Protein AF-A0A9W6GNX9-F1 (afdb_monomer_lite)

Organism: NCBI:txid1123000

pLDDT: mean 80.46, std 13.58, range [45.59, 98.25]

Sequence (185 aa):
MKIQHKDFYRMNENLEENTLAEWVKVLEERAIELLDDGNPISTAMMEAWSNLYELILEDSERWNFYILDLRERFFDGSIGKLREYQVSLNDKEEQFHFYITKNVGDSLDGKLLIYIQSLIESMNVEKDYLQVFEISGNTLTHSQEEPEYSKEYKLNEKYENGKLFCIRTAEEESSFWTLMFAYEY

Secondary structure (DSSP, 8-state):
-PPPHHHHHHT-SS--HHHHHHHHHHHHHHHHHHHHTT--HHHHHHHHHHHHHHHHHTTHHHHHHHHHHHHHHHHHHHHHHHHHHHHHHSTT--EEEEEE-HHHHHHS-HHHHHHHHHHHHT--S---SEEEEEEEEEEEEEEETTTTEEEEEEEEEEEEEEEEEEEEEEETTEEEEEEEETT--

Foldseek 3Di:
DQDDLVVVVVLPPDDDPVSLVVLLVQLLVQLLVVLVVVDDSVVSNVVSLVSVVVSCVVVVPPCVVVNVVSNCCNVVVCPVVVVVSSVVVCPQDAAEAEAEDPVCVVADDPVVVVVVVVVQVPDPDDDDQKWKWWADFQKIWIFDVVVGDIDIDGHPGTGPTFMWIWGWDDDDRHTYTYIYGPVVD

Radius of gyration: 21.51 Å; chains: 1; bounding box: 41×33×61 Å

Structure (mmCIF, N/CA/C/O backbone):
data_AF-A0A9W6GNX9-F1
#
_entry.id   AF-A0A9W6GNX9-F1
#
loop_
_atom_site.group_PDB
_atom_site.id
_atom_site.type_symbol
_atom_site.label_atom_id
_atom_site.label_alt_id
_atom_site.label_comp_id
_atom_site.label_asym_id
_atom_site.label_entity_id
_atom_site.label_seq_id
_atom_site.pdbx_PDB_ins_code
_atom_site.Cartn_x
_atom_site.Cartn_y
_atom_site.Cartn_z
_atom_site.occupancy
_atom_site.B_iso_or_equiv
_atom_site.auth_seq_id
_atom_site.auth_comp_id
_atom_site.auth_asym_id
_atom_site.auth_atom_id
_atom_site.pdbx_PDB_model_num
ATOM 1 N N . MET A 1 1 ? 19.129 13.555 -16.337 1.00 48.81 1 MET A N 1
ATOM 2 C CA . MET A 1 1 ? 19.390 14.250 -17.625 1.00 48.81 1 MET A CA 1
ATOM 3 C C . MET A 1 1 ? 18.100 14.255 -18.468 1.00 48.81 1 MET A C 1
ATOM 5 O O . MET A 1 1 ? 17.377 13.276 -18.396 1.00 48.81 1 MET A O 1
ATOM 9 N N . LYS A 1 2 ? 17.721 15.324 -19.201 1.00 56.44 2 LYS A N 1
ATOM 10 C CA . LYS A 1 2 ? 16.536 15.279 -20.105 1.00 56.44 2 LYS A CA 1
ATOM 11 C C . LYS A 1 2 ? 16.897 14.528 -21.394 1.00 56.44 2 LYS A C 1
ATOM 13 O O . LYS A 1 2 ? 17.960 14.806 -21.946 1.00 56.44 2 LYS A O 1
ATOM 18 N N . ILE A 1 3 ? 16.019 13.641 -21.879 1.00 62.94 3 ILE A N 1
ATOM 19 C CA . ILE A 1 3 ? 16.146 13.022 -23.213 1.00 62.94 3 ILE A CA 1
ATOM 20 C C . ILE A 1 3 ? 16.215 14.164 -24.238 1.00 62.94 3 ILE A C 1
ATOM 22 O O . ILE A 1 3 ? 15.349 15.042 -24.241 1.00 62.94 3 ILE A O 1
ATOM 26 N N . GLN A 1 4 ? 17.275 14.232 -25.047 1.00 62.75 4 GLN A N 1
ATOM 27 C CA . GLN A 1 4 ? 17.462 15.353 -25.969 1.00 62.75 4 GLN A CA 1
ATOM 28 C C . GLN A 1 4 ? 16.798 15.082 -27.320 1.00 62.75 4 GLN A C 1
ATOM 30 O O . GLN A 1 4 ? 16.937 14.004 -27.891 1.00 62.75 4 GLN A O 1
ATOM 35 N N . HIS A 1 5 ? 16.176 16.113 -27.905 1.00 55.78 5 HIS A N 1
ATOM 36 C CA . HIS A 1 5 ? 15.592 16.055 -29.255 1.00 55.78 5 HIS A CA 1
ATOM 37 C C . HIS A 1 5 ? 16.552 15.504 -30.323 1.00 55.78 5 HIS A C 1
ATOM 39 O O . HIS A 1 5 ? 16.121 14.866 -31.275 1.00 55.78 5 HIS A O 1
ATOM 45 N N . LYS A 1 6 ? 17.864 15.740 -30.200 1.00 56.88 6 LYS A N 1
ATOM 46 C CA . LYS A 1 6 ? 18.844 15.263 -31.190 1.00 56.88 6 LYS A CA 1
ATOM 47 C C . LYS A 1 6 ? 18.994 13.744 -31.200 1.00 56.88 6 LYS A C 1
ATOM 49 O O . LYS A 1 6 ? 19.220 13.182 -32.269 1.00 56.88 6 LYS A O 1
ATOM 54 N N . ASP A 1 7 ? 18.840 13.100 -30.049 1.00 61.06 7 ASP A N 1
ATOM 55 C CA . ASP A 1 7 ? 18.886 11.642 -29.944 1.00 61.06 7 ASP A CA 1
ATOM 56 C C . ASP A 1 7 ? 17.615 11.032 -30.556 1.00 61.06 7 ASP A C 1
ATOM 58 O O . ASP A 1 7 ? 17.697 10.053 -31.295 1.00 61.06 7 ASP A O 1
ATOM 62 N N . PHE A 1 8 ? 16.472 11.718 -30.395 1.00 60.12 8 PHE A N 1
ATOM 63 C CA . PHE A 1 8 ? 15.195 11.360 -31.020 1.00 60.12 8 PHE A CA 1
ATOM 64 C C . PHE A 1 8 ? 15.234 11.349 -32.553 1.00 60.12 8 PHE A C 1
ATOM 66 O O . PHE A 1 8 ? 14.753 10.407 -33.180 1.00 60.12 8 PHE A O 1
ATOM 73 N N . TYR A 1 9 ? 15.841 12.358 -33.181 1.00 56.72 9 TYR A N 1
ATOM 74 C CA . TYR A 1 9 ? 15.913 12.426 -34.646 1.00 56.72 9 TYR A CA 1
ATOM 75 C C . TYR A 1 9 ? 17.010 11.542 -35.255 1.00 56.72 9 TYR A C 1
ATOM 77 O O . TYR A 1 9 ? 16.872 11.086 -36.387 1.00 56.72 9 TYR A O 1
ATOM 85 N N . ARG A 1 10 ? 18.096 11.260 -34.526 1.00 57.69 10 ARG A N 1
ATOM 86 C CA . ARG A 1 10 ? 19.228 10.475 -35.045 1.00 57.69 10 ARG A CA 1
ATOM 87 C C . ARG A 1 10 ? 18.914 8.981 -35.204 1.00 57.69 10 ARG A C 1
ATOM 89 O O . ARG A 1 10 ? 19.522 8.329 -36.045 1.00 57.69 10 ARG A O 1
ATOM 96 N N . MET A 1 11 ? 17.961 8.453 -34.440 1.00 57.81 11 MET A N 1
ATOM 97 C CA . MET A 1 11 ? 17.500 7.056 -34.510 1.00 57.81 11 MET A CA 1
ATOM 98 C C . MET A 1 11 ? 16.307 6.852 -35.473 1.00 57.81 11 MET A C 1
ATOM 100 O O . MET A 1 11 ? 15.739 5.771 -35.549 1.00 57.81 11 MET A O 1
ATOM 104 N N . ASN A 1 12 ? 15.912 7.895 -36.212 1.00 57.38 12 ASN A N 1
ATOM 105 C CA . ASN A 1 12 ? 14.598 8.026 -36.854 1.00 57.38 12 ASN A CA 1
ATOM 106 C C . ASN A 1 12 ? 14.576 7.633 -38.353 1.00 57.38 12 ASN A C 1
ATOM 108 O O . ASN A 1 12 ? 13.514 7.462 -38.948 1.00 57.38 12 ASN A O 1
ATOM 112 N N . GLU A 1 13 ? 15.735 7.468 -39.001 1.00 55.44 13 GLU A N 1
ATOM 113 C CA . GLU A 1 13 ? 15.775 7.297 -40.464 1.00 55.44 13 GLU A CA 1
ATOM 114 C C . GLU A 1 13 ? 15.382 5.888 -40.959 1.00 55.44 13 GLU A C 1
ATOM 116 O O . GLU A 1 13 ? 15.003 5.768 -42.120 1.00 55.44 13 GLU A O 1
ATOM 121 N N . ASN A 1 14 ? 15.381 4.851 -40.106 1.00 55.66 14 ASN A N 1
ATOM 122 C CA . ASN A 1 14 ? 14.863 3.504 -40.412 1.00 55.66 14 ASN A CA 1
ATOM 123 C C . ASN A 1 14 ? 14.437 2.776 -39.122 1.00 55.66 14 ASN A C 1
ATOM 125 O O . ASN A 1 14 ? 15.284 2.259 -38.399 1.00 55.66 14 ASN A O 1
ATOM 129 N N . LEU A 1 15 ? 13.132 2.733 -38.831 1.00 60.50 15 LEU A N 1
ATOM 130 C CA . LEU A 1 15 ? 12.599 2.063 -37.638 1.00 60.50 15 LEU A CA 1
ATOM 131 C C . LEU A 1 15 ? 12.437 0.566 -37.873 1.00 60.50 15 LEU A C 1
ATOM 133 O O . LEU A 1 15 ? 11.418 0.104 -38.388 1.00 60.50 15 LEU A O 1
ATOM 137 N N . GLU A 1 16 ? 13.451 -0.182 -37.469 1.00 63.62 16 GLU A N 1
ATOM 138 C CA . GLU A 1 16 ? 13.372 -1.630 -37.299 1.00 63.62 16 GLU A CA 1
ATOM 139 C C . GLU A 1 16 ? 13.142 -1.959 -35.813 1.00 63.62 16 GLU A C 1
ATOM 141 O O . GLU A 1 16 ? 13.274 -1.100 -34.942 1.00 63.62 16 GLU A O 1
ATOM 146 N N . GLU A 1 17 ? 12.814 -3.213 -35.489 1.00 62.78 17 GLU A N 1
ATOM 147 C CA . GLU A 1 17 ? 12.605 -3.676 -34.104 1.00 62.78 17 GLU A CA 1
ATOM 148 C C . GLU A 1 17 ? 13.788 -3.344 -33.168 1.00 62.78 17 GLU A C 1
ATOM 150 O O . GLU A 1 17 ? 13.600 -3.059 -31.984 1.00 62.78 17 GLU A O 1
ATOM 155 N N . ASN A 1 18 ? 14.999 -3.274 -33.729 1.00 59.97 18 ASN A N 1
ATOM 156 C CA . ASN A 1 18 ? 16.211 -2.844 -33.034 1.00 59.97 18 ASN A CA 1
ATOM 157 C C . ASN A 1 18 ? 16.099 -1.419 -32.463 1.00 59.97 18 ASN A C 1
ATOM 159 O O . ASN A 1 18 ? 16.555 -1.174 -31.350 1.00 59.97 18 ASN A O 1
ATOM 163 N N . THR A 1 19 ? 15.437 -0.497 -33.165 1.00 71.62 19 THR A N 1
ATOM 164 C CA . THR A 1 19 ? 15.267 0.893 -32.721 1.00 71.62 19 THR A CA 1
ATOM 165 C C . THR A 1 19 ? 14.303 0.992 -31.538 1.00 71.62 19 THR A C 1
ATOM 167 O O . THR A 1 19 ? 14.522 1.776 -30.620 1.00 71.62 19 THR A O 1
ATOM 170 N N . LEU A 1 20 ? 13.244 0.173 -31.507 1.00 71.69 20 LEU A N 1
ATOM 171 C CA . LEU A 1 20 ? 12.324 0.125 -30.362 1.00 71.69 20 LEU A CA 1
ATOM 172 C C . LEU A 1 20 ? 13.018 -0.410 -29.107 1.00 71.69 20 LEU A C 1
ATOM 174 O O . LEU A 1 20 ? 12.812 0.128 -28.023 1.00 71.69 20 LEU A O 1
ATOM 178 N N . ALA A 1 21 ? 13.876 -1.424 -29.245 1.00 75.56 21 ALA A N 1
ATOM 179 C CA . ALA A 1 21 ? 14.681 -1.927 -28.133 1.00 75.56 21 ALA A CA 1
ATOM 180 C C . ALA A 1 21 ? 15.667 -0.867 -27.603 1.00 75.56 21 ALA A C 1
ATOM 182 O O . ALA A 1 21 ? 15.855 -0.743 -26.392 1.00 75.56 21 ALA A O 1
ATOM 183 N N . GLU A 1 22 ? 16.258 -0.065 -28.491 1.00 79.56 22 GLU A N 1
ATOM 184 C CA . GLU A 1 22 ? 17.093 1.081 -28.110 1.00 79.56 22 GLU A CA 1
ATOM 185 C C . GLU A 1 22 ? 16.289 2.139 -27.343 1.00 79.56 22 GLU A C 1
ATOM 187 O O . GLU A 1 22 ? 16.757 2.638 -26.320 1.00 79.56 22 GLU A O 1
ATOM 192 N N . TRP A 1 23 ? 15.054 2.422 -27.767 1.00 78.12 23 TRP A N 1
ATOM 193 C CA . TRP A 1 23 ? 14.149 3.325 -27.051 1.00 78.12 23 TRP A CA 1
ATOM 194 C C . TRP A 1 23 ? 13.766 2.817 -25.663 1.00 78.12 23 TRP A C 1
ATOM 196 O O . TRP A 1 23 ? 13.797 3.590 -24.704 1.00 78.12 23 TRP A O 1
ATOM 206 N N . VAL A 1 24 ? 13.453 1.525 -25.534 1.00 80.06 24 VAL A N 1
ATOM 207 C CA . VAL A 1 24 ? 13.211 0.896 -24.226 1.00 80.06 24 VAL A CA 1
ATOM 208 C C . VAL A 1 24 ? 14.437 1.066 -23.333 1.00 80.06 24 VAL A C 1
ATOM 210 O O . VAL A 1 24 ? 14.298 1.471 -22.185 1.00 80.06 24 VAL A O 1
ATOM 213 N N . LYS A 1 25 ? 15.645 0.855 -23.863 1.00 81.94 25 LYS A N 1
ATOM 214 C CA . LYS A 1 25 ? 16.884 1.011 -23.094 1.00 81.94 25 LYS A CA 1
ATOM 215 C C . LYS A 1 25 ? 17.109 2.448 -22.607 1.00 81.94 25 LYS A C 1
ATOM 217 O O . LYS A 1 25 ? 17.486 2.635 -21.456 1.00 81.94 25 LYS A O 1
ATOM 222 N N . VAL A 1 26 ? 16.848 3.457 -23.439 1.00 82.75 26 VAL A N 1
ATOM 223 C CA . VAL A 1 26 ? 16.943 4.875 -23.033 1.00 82.75 26 VAL A CA 1
ATOM 224 C C . VAL A 1 26 ? 15.939 5.202 -21.923 1.00 82.75 26 VAL A C 1
ATOM 226 O O . VAL A 1 26 ? 16.269 5.910 -20.969 1.00 82.75 26 VAL A O 1
ATOM 229 N N . LEU A 1 27 ? 14.716 4.674 -22.020 1.00 81.94 27 LEU A N 1
ATOM 230 C CA . LEU A 1 27 ? 13.700 4.825 -20.978 1.00 81.94 27 LEU A CA 1
ATOM 231 C C . LEU A 1 27 ? 14.103 4.116 -19.677 1.00 81.94 27 LEU A C 1
ATOM 233 O O . LEU A 1 27 ? 13.919 4.677 -18.599 1.00 81.94 27 LEU A O 1
ATOM 237 N N . GLU A 1 28 ? 14.684 2.918 -19.765 1.00 81.94 28 GLU A N 1
ATOM 238 C CA . GLU A 1 28 ? 15.216 2.178 -18.617 1.00 81.94 28 GLU A CA 1
ATOM 239 C C . GLU A 1 28 ? 16.361 2.922 -17.935 1.00 81.94 28 GLU A C 1
ATOM 241 O O . GLU A 1 28 ? 16.343 3.059 -16.717 1.00 81.94 28 GLU A O 1
ATOM 246 N N . GLU A 1 29 ? 17.328 3.438 -18.696 1.00 85.06 29 GLU A N 1
ATOM 247 C CA . GLU A 1 29 ? 18.436 4.243 -18.167 1.00 85.06 29 GLU A CA 1
ATOM 248 C C . GLU A 1 29 ? 17.911 5.492 -17.451 1.00 85.06 29 GLU A C 1
ATOM 250 O O . GLU A 1 29 ? 18.370 5.825 -16.360 1.00 85.06 29 GLU A O 1
ATOM 255 N N . ARG A 1 30 ? 16.884 6.149 -18.004 1.00 83.50 30 ARG A N 1
ATOM 256 C CA . ARG A 1 30 ? 16.264 7.306 -17.351 1.00 83.50 30 ARG A CA 1
ATOM 257 C C . ARG A 1 30 ? 15.490 6.930 -16.088 1.00 83.50 30 ARG A C 1
ATOM 259 O O . ARG A 1 30 ? 15.528 7.685 -15.119 1.00 83.50 30 ARG A O 1
ATOM 266 N N . ALA A 1 31 ? 14.778 5.807 -16.096 1.00 81.94 31 ALA A N 1
ATOM 267 C CA . ALA A 1 31 ? 14.099 5.306 -14.907 1.00 81.94 31 ALA A CA 1
ATOM 268 C C . ALA A 1 31 ? 15.116 4.943 -13.815 1.00 81.94 31 ALA A C 1
ATOM 270 O O . ALA A 1 31 ? 14.906 5.303 -12.665 1.00 81.94 31 ALA A O 1
ATOM 271 N N . ILE A 1 32 ? 16.240 4.326 -14.182 1.00 82.94 32 ILE A N 1
ATOM 272 C CA . ILE A 1 32 ? 17.371 4.040 -13.291 1.00 82.94 32 ILE A CA 1
ATOM 273 C C . ILE A 1 32 ? 17.921 5.321 -12.653 1.00 82.94 32 ILE A C 1
ATOM 275 O O . ILE A 1 32 ? 18.000 5.376 -11.433 1.00 82.94 32 ILE A O 1
ATOM 279 N N . GLU A 1 33 ? 18.194 6.377 -13.431 1.00 83.88 33 GLU A N 1
ATOM 280 C CA . GLU A 1 33 ? 18.636 7.670 -12.869 1.00 83.88 33 GLU A CA 1
ATOM 281 C C . GLU A 1 33 ? 17.651 8.209 -11.815 1.00 83.88 33 GLU A C 1
ATOM 283 O O . GLU A 1 33 ? 18.049 8.763 -10.798 1.00 83.88 33 GLU A O 1
ATOM 288 N N . LEU A 1 34 ? 16.347 8.062 -12.060 1.00 79.62 34 LEU A N 1
ATOM 289 C CA . LEU A 1 34 ? 15.312 8.522 -11.133 1.00 79.62 34 LEU A CA 1
ATOM 290 C C . LEU A 1 34 ? 15.208 7.626 -9.890 1.00 79.62 34 LEU A C 1
ATOM 292 O O . LEU A 1 34 ? 14.893 8.129 -8.811 1.00 79.62 34 LEU A O 1
ATOM 296 N N . LEU A 1 35 ? 15.475 6.326 -10.028 1.00 77.44 35 LEU A N 1
ATOM 297 C CA . LEU A 1 35 ? 15.590 5.398 -8.902 1.00 77.44 35 LEU A CA 1
ATOM 298 C C . LEU A 1 35 ? 16.806 5.731 -8.030 1.00 77.44 35 LEU A C 1
ATOM 300 O O . LEU A 1 35 ? 16.666 5.757 -6.810 1.00 77.44 35 LEU A O 1
ATOM 304 N N . ASP A 1 36 ? 17.951 6.060 -8.635 1.00 77.69 36 ASP A N 1
ATOM 305 C CA . ASP A 1 36 ? 19.153 6.528 -7.926 1.00 77.69 36 ASP A CA 1
ATOM 306 C C . ASP A 1 36 ? 18.878 7.809 -7.117 1.00 77.69 36 ASP A C 1
ATOM 308 O O . ASP A 1 36 ? 19.399 7.985 -6.016 1.00 77.69 36 ASP A O 1
ATOM 312 N N . ASP A 1 37 ? 18.003 8.681 -7.630 1.00 78.25 37 ASP A N 1
ATOM 313 C CA . ASP A 1 37 ? 17.530 9.893 -6.947 1.00 78.25 37 ASP A CA 1
ATOM 314 C C . ASP A 1 37 ? 16.499 9.603 -5.823 1.00 78.25 37 ASP A C 1
ATOM 316 O O . ASP A 1 37 ? 15.976 10.531 -5.199 1.00 78.25 37 ASP A O 1
ATOM 320 N N . GLY A 1 38 ? 16.190 8.330 -5.545 1.00 70.94 38 GLY A N 1
ATOM 321 C CA . GLY A 1 38 ? 15.292 7.891 -4.470 1.00 70.94 38 GLY A CA 1
ATOM 322 C C . GLY A 1 38 ? 13.803 7.902 -4.825 1.00 70.94 38 GLY A C 1
ATOM 323 O O . GLY A 1 38 ? 12.955 7.814 -3.932 1.00 70.94 38 GLY A O 1
ATOM 324 N N . ASN A 1 39 ? 13.446 8.024 -6.107 1.00 73.81 39 ASN A N 1
ATOM 325 C CA . ASN A 1 39 ? 12.044 7.988 -6.519 1.00 73.81 39 ASN A CA 1
ATOM 326 C C . ASN A 1 39 ? 11.499 6.548 -6.500 1.00 73.81 39 ASN A C 1
ATOM 328 O O . ASN A 1 39 ? 12.207 5.619 -6.875 1.00 73.81 39 ASN A O 1
ATOM 332 N N . PRO A 1 40 ? 10.216 6.333 -6.155 1.00 78.06 40 PRO A N 1
ATOM 333 C CA . PRO A 1 40 ? 9.572 5.031 -6.335 1.00 78.06 40 PRO A CA 1
ATOM 334 C C . PRO A 1 40 ? 9.549 4.603 -7.813 1.00 78.06 40 PRO A C 1
ATOM 336 O O . PRO A 1 40 ? 9.372 5.456 -8.686 1.00 78.06 40 PRO A O 1
ATOM 339 N N . ILE A 1 41 ? 9.602 3.292 -8.107 1.00 76.06 41 ILE A N 1
ATOM 340 C CA . ILE A 1 41 ? 9.532 2.751 -9.487 1.00 76.06 41 ILE A CA 1
ATOM 341 C C . ILE A 1 41 ? 8.368 3.333 -10.284 1.00 76.06 41 ILE A C 1
ATOM 343 O O . ILE A 1 41 ? 8.548 3.730 -11.433 1.00 76.06 41 ILE A O 1
ATOM 347 N N . SER A 1 42 ? 7.179 3.425 -9.685 1.00 74.12 42 SER A N 1
ATOM 348 C CA . SER A 1 42 ? 6.008 3.979 -10.370 1.00 74.12 42 SER A CA 1
ATOM 349 C C . SER A 1 42 ? 6.238 5.418 -10.831 1.00 74.12 42 SER A C 1
ATOM 351 O O . SER A 1 42 ? 5.833 5.782 -11.931 1.00 74.12 42 SER A O 1
ATOM 353 N N . THR A 1 43 ? 6.913 6.227 -10.014 1.00 80.31 43 THR A N 1
ATOM 354 C CA . THR A 1 43 ? 7.248 7.619 -10.332 1.00 80.31 43 THR A CA 1
ATOM 355 C C . THR A 1 43 ? 8.349 7.675 -11.383 1.00 80.31 43 THR A C 1
ATOM 357 O O . THR A 1 43 ? 8.185 8.350 -12.396 1.00 80.31 43 THR A O 1
ATOM 360 N N . ALA A 1 44 ? 9.419 6.897 -11.203 1.00 81.25 44 ALA A N 1
ATOM 361 C CA . ALA A 1 44 ? 10.542 6.827 -12.133 1.00 81.25 44 ALA A CA 1
ATOM 362 C C . ALA A 1 44 ? 10.103 6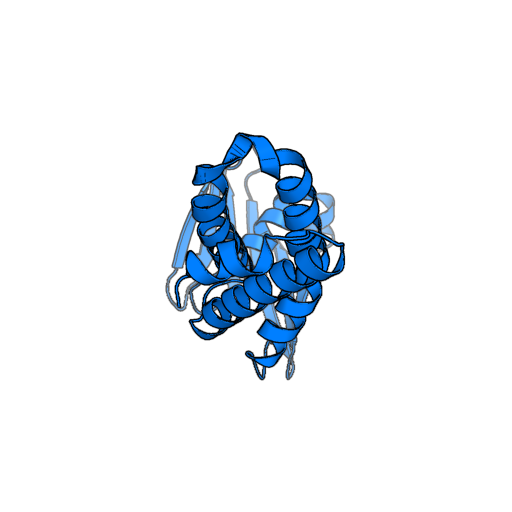.424 -13.552 1.00 81.25 44 ALA A C 1
ATOM 364 O O . ALA A 1 44 ? 10.486 7.057 -14.535 1.00 81.25 44 ALA A O 1
ATOM 365 N N . MET A 1 45 ? 9.236 5.415 -13.668 1.00 81.25 45 MET A N 1
ATOM 366 C CA . MET A 1 45 ? 8.701 4.957 -14.951 1.00 81.25 45 MET A CA 1
ATOM 367 C C . MET A 1 45 ? 7.765 5.982 -15.597 1.00 81.25 45 MET A C 1
ATOM 369 O O . MET A 1 45 ? 7.867 6.239 -16.797 1.00 81.25 45 MET A O 1
ATOM 373 N N . MET A 1 46 ? 6.860 6.584 -14.818 1.00 82.19 46 MET A N 1
ATOM 374 C CA . MET A 1 46 ? 5.919 7.581 -15.338 1.00 82.19 46 MET A CA 1
ATOM 375 C C . MET A 1 46 ? 6.639 8.848 -15.801 1.00 82.19 46 MET A C 1
ATOM 377 O O . MET A 1 46 ? 6.291 9.400 -16.844 1.00 82.19 46 MET A O 1
ATOM 381 N N . GLU A 1 47 ? 7.673 9.284 -15.085 1.00 82.75 47 GLU A N 1
ATOM 382 C CA . GLU A 1 47 ? 8.491 10.428 -15.486 1.00 82.75 47 GLU A CA 1
ATOM 383 C C . GLU A 1 47 ? 9.390 10.117 -16.686 1.00 82.75 47 GLU A C 1
ATOM 385 O O . GLU A 1 47 ? 9.495 10.944 -17.596 1.00 82.75 47 GLU A O 1
ATOM 390 N N . ALA A 1 48 ? 10.016 8.937 -16.739 1.00 81.44 48 ALA A N 1
ATOM 391 C CA . ALA A 1 48 ? 10.776 8.506 -17.913 1.00 81.44 48 ALA A CA 1
ATOM 392 C C . ALA A 1 48 ? 9.886 8.496 -19.168 1.00 81.44 48 ALA A C 1
ATOM 394 O O . ALA A 1 48 ? 10.254 9.077 -20.191 1.00 81.44 48 ALA A O 1
ATOM 395 N N . TRP A 1 49 ? 8.677 7.936 -19.056 1.00 84.75 49 TRP A N 1
ATOM 396 C CA . TRP A 1 49 ? 7.693 7.919 -20.135 1.00 84.75 49 TRP A CA 1
ATOM 397 C C . TRP A 1 49 ? 7.201 9.319 -20.516 1.00 84.75 49 TRP A C 1
ATOM 399 O O . TRP A 1 49 ? 7.162 9.648 -21.699 1.00 84.75 49 TRP A O 1
ATOM 409 N N . SER A 1 50 ? 6.858 10.166 -19.540 1.00 82.12 50 SER A N 1
ATOM 410 C CA . SER A 1 50 ? 6.362 11.526 -19.797 1.00 82.12 50 SER A CA 1
ATOM 411 C C . SER A 1 50 ? 7.388 12.373 -20.550 1.00 82.12 50 SER A C 1
ATOM 413 O O . SER A 1 50 ? 7.029 13.072 -21.495 1.00 82.12 50 SER A O 1
ATOM 415 N N . ASN A 1 51 ? 8.670 12.261 -20.186 1.00 77.38 51 ASN A N 1
ATOM 416 C CA . ASN A 1 51 ? 9.759 12.968 -20.866 1.00 77.38 51 ASN A CA 1
ATOM 417 C C . ASN A 1 51 ? 9.889 12.567 -22.344 1.00 77.38 51 ASN A C 1
ATOM 419 O O . ASN A 1 51 ? 10.240 13.400 -23.174 1.00 77.38 51 ASN A O 1
ATOM 423 N N . LEU A 1 52 ? 9.612 11.305 -22.681 1.00 76.00 52 LEU A N 1
ATOM 424 C CA . LEU A 1 52 ? 9.611 10.841 -24.066 1.00 76.00 52 LEU A CA 1
ATOM 425 C C . LEU A 1 52 ? 8.317 11.218 -24.799 1.00 76.00 52 LEU A C 1
ATOM 427 O O . LEU A 1 52 ? 8.351 11.617 -25.960 1.00 76.00 52 LEU A O 1
ATOM 431 N N . TYR A 1 53 ? 7.174 11.109 -24.127 1.00 74.94 53 TYR A N 1
ATOM 432 C CA . TYR A 1 53 ? 5.869 11.403 -24.708 1.00 74.94 53 TYR A CA 1
ATOM 433 C C . TYR A 1 53 ? 5.753 12.868 -25.155 1.00 74.94 53 TYR A C 1
ATOM 435 O O . TYR A 1 53 ? 5.219 13.134 -26.231 1.00 74.94 53 TYR A O 1
ATOM 443 N N . GLU A 1 54 ? 6.323 13.807 -24.390 1.00 72.06 54 GLU A N 1
ATOM 444 C CA . GLU A 1 54 ? 6.421 15.222 -24.782 1.00 72.06 54 GLU A CA 1
ATOM 445 C C . GLU A 1 54 ? 7.211 15.423 -26.086 1.00 72.06 54 GLU A C 1
ATOM 447 O O . GLU A 1 54 ? 6.826 16.251 -26.907 1.00 72.06 54 GLU A O 1
ATOM 452 N N . LEU A 1 55 ? 8.263 14.631 -26.319 1.00 67.38 55 LEU A N 1
ATOM 453 C CA . LEU A 1 55 ? 9.075 14.694 -27.540 1.00 67.38 55 LEU A CA 1
ATOM 454 C C . LEU A 1 55 ? 8.356 14.085 -28.752 1.00 67.38 55 LEU A C 1
ATOM 456 O O . LEU A 1 55 ? 8.520 14.568 -29.870 1.00 67.38 55 LEU A O 1
ATOM 460 N N . ILE A 1 56 ? 7.565 13.028 -28.541 1.00 68.06 56 ILE A N 1
ATOM 461 C CA . ILE A 1 56 ? 6.851 12.325 -29.617 1.00 68.06 56 ILE A CA 1
ATOM 462 C C . ILE A 1 56 ? 5.594 13.087 -30.065 1.00 68.06 56 ILE A C 1
ATOM 464 O O . ILE A 1 56 ? 5.237 13.053 -31.245 1.00 68.06 56 ILE A O 1
ATOM 468 N N . LEU A 1 57 ? 4.915 13.787 -29.150 1.00 64.69 57 LEU A N 1
ATOM 469 C CA . LEU A 1 57 ? 3.697 14.544 -29.464 1.00 64.69 57 LEU A CA 1
ATOM 470 C C . LEU A 1 57 ? 3.909 15.630 -30.528 1.00 64.69 57 LEU A C 1
ATOM 472 O O . LEU A 1 57 ? 2.963 15.957 -31.248 1.00 64.69 57 LEU A O 1
ATOM 476 N N . GLU A 1 58 ? 5.130 16.145 -30.671 1.00 64.50 58 GLU A N 1
ATOM 477 C CA . GLU A 1 58 ? 5.474 17.118 -31.712 1.00 64.50 58 GLU A CA 1
ATOM 478 C C . GLU A 1 58 ? 5.372 16.550 -33.148 1.00 64.50 58 GLU A C 1
ATOM 480 O O . GLU A 1 58 ? 5.291 17.337 -34.089 1.00 64.50 58 GLU A O 1
ATOM 485 N N . ASP A 1 59 ? 5.288 15.220 -33.332 1.00 60.72 59 ASP A N 1
ATOM 486 C CA . ASP A 1 59 ? 5.169 14.540 -34.642 1.00 60.72 59 ASP A CA 1
ATOM 487 C C . ASP A 1 59 ? 4.080 13.428 -34.645 1.00 60.72 59 ASP A C 1
ATOM 489 O O . ASP A 1 59 ? 4.197 12.373 -35.268 1.00 60.72 59 ASP A O 1
ATOM 493 N N . SER A 1 60 ? 2.996 13.639 -33.888 1.00 56.94 60 SER A N 1
ATOM 494 C CA . SER A 1 60 ? 2.035 12.600 -33.455 1.00 56.94 60 SER A CA 1
ATOM 495 C C . SER A 1 60 ? 1.340 11.740 -34.535 1.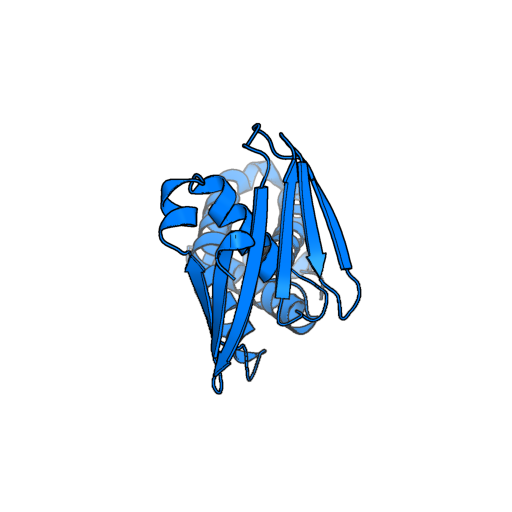00 56.94 60 SER A C 1
ATOM 497 O O . SER A 1 60 ? 0.941 10.612 -34.238 1.00 56.94 60 SER A O 1
ATOM 499 N N . GLU A 1 61 ? 1.194 12.192 -35.786 1.00 61.12 61 GLU A N 1
ATOM 500 C CA . GLU A 1 61 ? 0.455 11.427 -36.812 1.00 61.12 61 GLU A CA 1
ATOM 501 C C . GLU A 1 61 ? 1.201 10.173 -37.293 1.00 61.12 61 GLU A C 1
ATOM 503 O O . GLU A 1 61 ? 0.574 9.177 -37.660 1.00 61.12 61 GLU A O 1
ATOM 508 N N . ARG A 1 62 ? 2.537 10.185 -37.254 1.00 61.00 62 ARG A N 1
ATOM 509 C CA . ARG A 1 62 ? 3.372 9.093 -37.779 1.00 61.00 62 ARG A CA 1
ATOM 510 C C . ARG A 1 62 ? 3.612 7.968 -36.766 1.00 61.00 62 ARG A C 1
ATOM 512 O O . ARG A 1 62 ? 3.935 6.848 -37.157 1.00 61.00 62 ARG A O 1
ATOM 519 N N . TRP A 1 63 ? 3.432 8.243 -35.476 1.00 62.59 63 TRP A N 1
ATOM 520 C CA . TRP A 1 63 ? 4.006 7.425 -34.402 1.00 62.59 63 TRP A CA 1
ATOM 521 C C . TRP A 1 63 ? 3.003 6.693 -33.524 1.00 62.59 63 TRP A C 1
ATOM 523 O O . TRP A 1 63 ? 3.409 5.832 -32.750 1.00 62.59 63 TRP A O 1
ATOM 533 N N . ASN A 1 64 ? 1.705 6.959 -33.671 1.00 65.75 64 ASN A N 1
ATOM 534 C CA . ASN A 1 64 ? 0.668 6.389 -32.803 1.00 65.75 64 ASN A CA 1
ATOM 535 C C . ASN A 1 64 ? 0.740 4.859 -32.645 1.00 65.75 64 ASN A C 1
ATOM 537 O O . ASN A 1 64 ? 0.514 4.354 -31.549 1.00 65.75 64 ASN A O 1
ATOM 541 N N . PHE A 1 65 ? 1.093 4.120 -33.703 1.00 65.31 65 PHE A N 1
ATOM 542 C CA . PHE A 1 65 ? 1.233 2.660 -33.636 1.00 65.31 65 PHE A CA 1
ATOM 543 C C . PHE A 1 65 ? 2.459 2.218 -32.816 1.00 65.31 65 PHE A C 1
ATOM 545 O O . PHE A 1 65 ? 2.367 1.308 -31.998 1.00 65.31 65 PHE A O 1
ATOM 552 N N . TYR A 1 66 ? 3.590 2.906 -32.981 1.00 71.56 66 TYR A N 1
ATOM 553 C CA . TYR A 1 66 ? 4.843 2.598 -32.288 1.00 71.56 66 TYR A CA 1
ATOM 554 C C . TYR A 1 66 ? 4.862 3.088 -30.839 1.00 71.56 66 TYR A C 1
ATOM 556 O O . TYR A 1 66 ? 5.516 2.476 -30.006 1.00 71.56 66 TYR A O 1
ATOM 564 N N . ILE A 1 67 ? 4.121 4.154 -30.515 1.00 73.38 67 ILE A N 1
ATOM 565 C CA . ILE A 1 67 ? 3.964 4.645 -29.137 1.00 73.38 67 ILE A CA 1
ATOM 566 C C . ILE A 1 67 ? 3.322 3.572 -28.262 1.00 73.38 67 ILE A C 1
ATOM 568 O O . ILE A 1 67 ? 3.743 3.381 -27.126 1.00 73.38 67 ILE A O 1
ATOM 572 N N . LEU A 1 68 ? 2.306 2.875 -28.776 1.00 73.06 68 LEU A N 1
ATOM 573 C CA . LEU A 1 68 ? 1.622 1.828 -28.023 1.00 73.06 68 LEU A CA 1
ATOM 574 C C . LEU A 1 68 ? 2.530 0.613 -27.795 1.00 73.06 68 LEU A C 1
ATOM 576 O O . LEU A 1 68 ? 2.637 0.174 -26.655 1.00 73.06 68 LEU A O 1
ATOM 580 N N . ASP A 1 69 ? 3.234 0.142 -28.830 1.00 77.69 69 ASP A N 1
ATOM 581 C CA . ASP A 1 69 ? 4.181 -0.983 -28.715 1.00 77.69 69 ASP A CA 1
ATOM 582 C C . ASP A 1 69 ? 5.374 -0.634 -27.808 1.00 77.69 69 ASP A C 1
ATOM 584 O O . ASP A 1 69 ? 5.759 -1.406 -26.934 1.00 77.69 69 ASP A O 1
ATOM 588 N N . LEU A 1 70 ? 5.922 0.579 -27.930 1.00 76.06 70 LEU A N 1
ATOM 589 C CA . LEU A 1 70 ? 6.995 1.049 -27.055 1.00 76.06 70 LEU A CA 1
ATOM 590 C C . LEU A 1 70 ? 6.537 1.158 -25.597 1.00 76.06 70 LEU A C 1
ATOM 592 O O . LEU A 1 70 ? 7.284 0.797 -24.687 1.00 76.06 70 LEU A O 1
ATOM 596 N N . ARG A 1 71 ? 5.311 1.642 -25.372 1.00 79.06 71 ARG A N 1
ATOM 597 C CA . ARG A 1 71 ? 4.714 1.717 -24.039 1.00 79.06 71 ARG A CA 1
ATOM 598 C C . ARG A 1 71 ? 4.571 0.327 -23.436 1.00 79.06 71 ARG A C 1
ATOM 600 O O . ARG A 1 71 ? 4.984 0.133 -22.302 1.00 79.06 71 ARG A O 1
ATOM 607 N N . GLU A 1 72 ? 4.001 -0.619 -24.173 1.00 81.38 72 GLU A N 1
ATOM 608 C CA . GLU A 1 72 ? 3.820 -1.997 -23.710 1.00 81.38 72 GLU A CA 1
ATOM 609 C C . GLU A 1 72 ? 5.172 -2.636 -23.373 1.00 81.38 72 GLU A C 1
ATOM 611 O O . GLU A 1 72 ? 5.379 -3.095 -22.254 1.00 81.38 72 GLU A O 1
ATOM 616 N N . ARG A 1 73 ? 6.155 -2.545 -24.275 1.00 80.56 73 ARG A N 1
ATOM 617 C CA . ARG A 1 73 ? 7.500 -3.099 -24.051 1.00 80.56 73 ARG A CA 1
ATOM 618 C C . ARG A 1 73 ? 8.213 -2.480 -22.851 1.00 80.56 73 ARG A C 1
ATOM 620 O O . ARG A 1 73 ? 8.870 -3.202 -22.110 1.00 80.56 73 ARG A O 1
ATOM 627 N N . PHE A 1 74 ? 8.087 -1.171 -22.646 1.00 79.88 74 PHE A N 1
ATOM 628 C CA . PHE A 1 74 ? 8.700 -0.503 -21.501 1.00 79.88 74 PHE A CA 1
ATOM 629 C C . PHE A 1 74 ? 7.975 -0.825 -20.188 1.00 79.88 74 PHE A C 1
ATOM 631 O O . PHE A 1 74 ? 8.606 -1.225 -19.214 1.00 79.88 74 PHE A O 1
ATOM 638 N N . PHE A 1 75 ? 6.648 -0.683 -20.138 1.00 76.75 75 PHE A N 1
ATOM 639 C CA . PHE A 1 75 ? 5.911 -0.899 -18.894 1.00 76.75 75 PHE A CA 1
ATOM 640 C C . PHE A 1 75 ? 5.836 -2.377 -18.507 1.00 76.75 75 PHE A C 1
ATOM 642 O O . PHE A 1 75 ? 6.033 -2.689 -17.340 1.00 76.75 75 PHE A O 1
ATOM 649 N N . ASP A 1 76 ? 5.643 -3.290 -19.453 1.00 78.06 76 ASP A N 1
ATOM 650 C CA . ASP A 1 76 ? 5.499 -4.712 -19.134 1.00 78.06 76 ASP A CA 1
ATOM 651 C C . ASP A 1 76 ? 6.853 -5.436 -19.136 1.00 78.06 76 ASP A C 1
ATOM 653 O O . ASP A 1 76 ? 7.085 -6.328 -18.317 1.00 78.06 76 ASP A O 1
ATOM 657 N N . GLY A 1 77 ? 7.779 -5.033 -20.013 1.00 76.50 77 GLY A N 1
ATOM 658 C CA . GLY A 1 77 ? 9.092 -5.668 -20.156 1.00 76.50 77 GLY A CA 1
ATOM 659 C C . GLY A 1 77 ? 10.149 -5.180 -19.163 1.00 76.50 77 GLY A C 1
ATOM 660 O O . GLY A 1 77 ? 10.993 -5.973 -18.742 1.00 76.50 77 GLY A O 1
ATOM 661 N N . SER A 1 78 ? 10.104 -3.911 -18.743 1.00 79.12 78 SER A N 1
ATOM 662 C CA . SER A 1 78 ? 11.153 -3.328 -17.891 1.00 79.12 78 SER A CA 1
ATOM 663 C C . SER A 1 78 ? 10.832 -3.357 -16.394 1.00 79.12 78 SER A C 1
ATOM 665 O O . SER A 1 78 ? 11.749 -3.195 -15.589 1.00 79.12 78 SER A O 1
ATOM 667 N N . ILE A 1 79 ? 9.580 -3.614 -15.978 1.00 72.56 79 ILE A N 1
ATOM 668 C CA . ILE A 1 79 ? 9.200 -3.652 -14.548 1.00 72.56 79 ILE A CA 1
ATOM 669 C C . ILE A 1 79 ? 10.043 -4.648 -13.751 1.00 72.56 79 ILE A C 1
ATOM 671 O O . ILE A 1 79 ? 10.518 -4.304 -12.671 1.00 72.56 79 ILE A O 1
ATOM 675 N N . GLY A 1 80 ? 10.235 -5.871 -14.256 1.00 72.19 80 GLY A N 1
ATOM 676 C CA . GLY A 1 80 ? 11.011 -6.900 -13.553 1.00 72.19 80 GLY A CA 1
ATOM 677 C C . GLY A 1 80 ? 12.461 -6.467 -13.331 1.00 72.19 80 GLY A C 1
ATOM 678 O O . GLY A 1 80 ? 12.955 -6.500 -12.209 1.00 72.19 80 GLY A O 1
ATOM 679 N N . LYS A 1 81 ? 13.097 -5.943 -14.383 1.00 77.94 81 LYS A N 1
ATOM 680 C CA . LYS A 1 81 ? 14.473 -5.437 -14.351 1.00 77.94 81 LYS A CA 1
ATOM 681 C C . LYS A 1 81 ? 14.635 -4.226 -13.430 1.00 77.94 81 LYS A C 1
ATOM 683 O O . LYS A 1 81 ? 15.609 -4.145 -12.692 1.00 77.94 81 LYS A O 1
ATOM 688 N N . LEU A 1 82 ? 13.697 -3.280 -13.461 1.00 75.50 82 LEU A N 1
ATOM 689 C CA . LEU A 1 82 ? 13.739 -2.094 -12.602 1.00 75.50 82 LEU A CA 1
ATOM 690 C C . LEU A 1 82 ? 13.467 -2.442 -11.135 1.00 75.50 82 LEU A C 1
ATOM 692 O O . LEU A 1 82 ? 14.047 -1.812 -10.257 1.00 75.50 82 LEU A O 1
ATOM 696 N N . ARG A 1 83 ? 12.657 -3.474 -10.863 1.00 71.62 83 ARG A N 1
ATOM 697 C CA . ARG A 1 83 ? 12.511 -4.052 -9.518 1.00 71.62 83 ARG A CA 1
ATOM 698 C C . ARG A 1 83 ? 13.806 -4.687 -9.040 1.00 71.62 83 ARG A C 1
ATOM 700 O O . ARG A 1 83 ? 14.247 -4.360 -7.950 1.00 71.62 83 ARG A O 1
ATOM 707 N N . GLU A 1 84 ? 14.438 -5.531 -9.851 1.00 71.81 84 GLU A N 1
ATOM 708 C CA . GLU A 1 84 ? 15.751 -6.108 -9.526 1.00 71.81 84 GLU A CA 1
ATOM 709 C C . GLU A 1 84 ? 16.802 -5.017 -9.280 1.00 71.81 84 GLU A C 1
ATOM 711 O O . GLU A 1 84 ? 17.591 -5.120 -8.344 1.00 71.81 84 GLU A O 1
ATOM 716 N N . TYR A 1 85 ? 16.777 -3.944 -10.074 1.00 70.38 85 TYR A N 1
ATOM 717 C CA . TYR A 1 85 ? 17.674 -2.808 -9.903 1.00 70.38 85 TYR A CA 1
ATOM 718 C C . TYR A 1 85 ? 17.396 -2.027 -8.612 1.00 70.38 85 TYR A C 1
ATOM 720 O O . TYR A 1 85 ? 18.327 -1.782 -7.852 1.00 70.38 85 TYR A O 1
ATOM 728 N N . GLN A 1 86 ? 16.135 -1.699 -8.314 1.00 63.94 86 GLN A N 1
ATOM 729 C CA . GLN A 1 86 ? 15.753 -1.046 -7.058 1.00 63.94 86 GLN A CA 1
ATOM 730 C C . GLN A 1 86 ? 16.128 -1.909 -5.842 1.00 63.94 86 GLN A C 1
ATOM 732 O O . GLN A 1 86 ? 16.660 -1.390 -4.866 1.00 63.94 86 GLN A O 1
ATOM 737 N N . VAL A 1 87 ? 15.944 -3.228 -5.938 1.00 63.00 87 VAL A N 1
ATOM 738 C CA . VAL A 1 87 ? 16.395 -4.199 -4.929 1.00 63.00 87 VAL A CA 1
ATOM 739 C C . VAL A 1 87 ? 17.923 -4.203 -4.804 1.00 63.00 87 VAL A C 1
ATOM 741 O O . VAL A 1 87 ? 18.437 -4.309 -3.701 1.00 63.00 87 VAL A O 1
ATOM 744 N N . SER A 1 88 ? 18.668 -4.051 -5.904 1.00 64.19 88 SER A N 1
ATOM 745 C CA . SER A 1 88 ? 20.139 -3.978 -5.869 1.00 64.1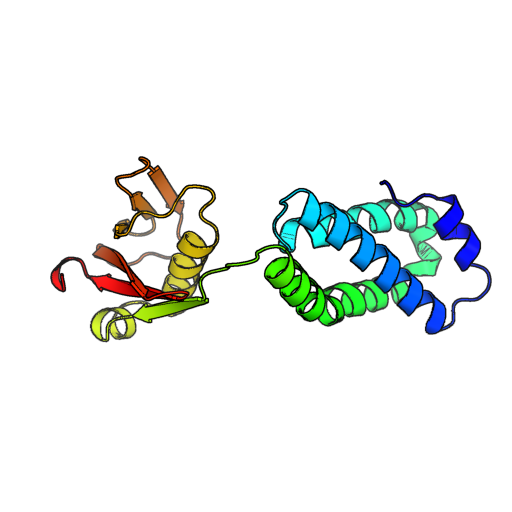9 88 SER A CA 1
ATOM 746 C C . SER A 1 88 ? 20.693 -2.644 -5.350 1.00 64.19 88 SER A C 1
ATOM 748 O O . SER A 1 88 ? 21.797 -2.617 -4.812 1.00 64.19 88 SER A O 1
ATOM 750 N N . LEU A 1 89 ? 19.943 -1.545 -5.505 1.00 59.72 89 LEU A N 1
ATOM 751 C CA . LEU A 1 89 ? 20.247 -0.245 -4.896 1.00 59.72 89 LEU A CA 1
ATOM 752 C C . LEU A 1 89 ? 19.972 -0.266 -3.391 1.00 59.72 89 LEU A C 1
ATOM 754 O O . LEU A 1 89 ? 20.728 0.310 -2.608 1.00 59.72 89 LEU A O 1
ATOM 758 N N . ASN A 1 90 ? 18.916 -0.972 -2.994 1.00 56.09 90 ASN A N 1
ATOM 759 C CA . ASN A 1 90 ? 18.567 -1.225 -1.608 1.00 56.09 90 ASN A CA 1
ATOM 760 C C . ASN A 1 90 ? 19.305 -2.472 -1.111 1.00 56.09 90 ASN A C 1
ATOM 762 O O . ASN A 1 90 ? 18.702 -3.514 -0.859 1.00 56.09 90 ASN A O 1
ATOM 766 N N . ASP A 1 91 ? 20.625 -2.358 -0.942 1.00 45.59 91 ASP A N 1
ATOM 767 C CA . ASP A 1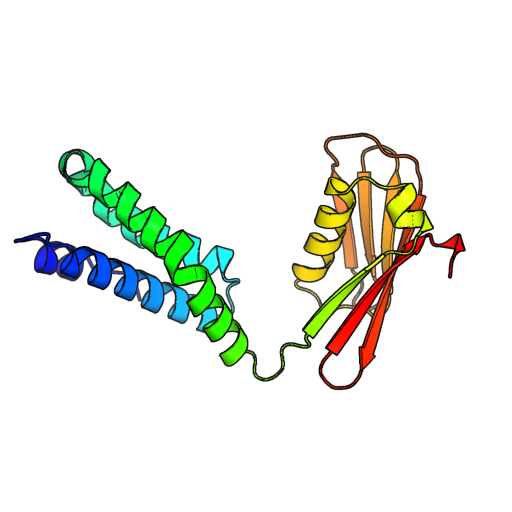 91 ? 21.415 -3.331 -0.183 1.00 45.59 91 ASP A CA 1
ATOM 768 C C . ASP A 1 91 ? 20.813 -3.384 1.243 1.00 45.59 91 ASP A C 1
ATOM 770 O O . ASP A 1 91 ? 21.102 -2.526 2.084 1.00 45.59 91 ASP A O 1
ATOM 774 N N . LYS A 1 92 ? 19.923 -4.369 1.469 1.00 48.41 92 LYS A N 1
ATOM 775 C CA . LYS A 1 92 ? 18.979 -4.570 2.597 1.00 48.41 92 LYS A CA 1
ATOM 776 C C . LYS A 1 92 ? 17.558 -4.002 2.442 1.00 48.41 92 LYS A C 1
ATOM 778 O O . LYS A 1 92 ? 17.078 -3.297 3.332 1.00 48.41 92 LYS A O 1
ATOM 783 N N . GLU A 1 93 ? 16.820 -4.382 1.402 1.00 54.84 93 GLU A N 1
ATOM 784 C CA . GLU A 1 93 ? 15.358 -4.414 1.536 1.00 54.84 93 GLU A CA 1
ATOM 785 C C . GLU A 1 93 ? 14.931 -5.683 2.281 1.00 54.84 93 GLU A C 1
ATOM 787 O O . GLU A 1 93 ? 15.102 -6.811 1.823 1.00 54.84 93 GLU A O 1
ATOM 792 N N . GLU A 1 94 ? 14.416 -5.471 3.484 1.00 57.91 94 GLU A N 1
ATOM 793 C CA . GLU A 1 94 ? 13.804 -6.493 4.314 1.00 57.91 94 GLU A CA 1
ATOM 794 C C . GLU A 1 94 ? 12.637 -7.141 3.538 1.00 57.91 94 GLU A C 1
ATOM 796 O O . GLU A 1 94 ? 11.738 -6.433 3.080 1.00 57.91 94 GLU A O 1
ATOM 801 N N . GLN A 1 95 ? 12.637 -8.468 3.352 1.00 64.44 95 GLN A N 1
ATOM 802 C CA . GLN A 1 95 ? 11.546 -9.129 2.623 1.00 64.44 95 GLN A CA 1
ATOM 803 C C . GLN A 1 95 ? 10.207 -8.845 3.314 1.00 64.44 95 GLN A C 1
ATOM 805 O O . GLN A 1 95 ? 10.029 -9.203 4.479 1.00 64.44 95 GLN A O 1
ATOM 810 N N . PHE A 1 96 ? 9.270 -8.227 2.589 1.00 73.88 96 PHE A N 1
ATOM 811 C CA . PHE A 1 96 ? 7.945 -7.883 3.097 1.00 73.88 96 PHE A CA 1
ATOM 812 C C . PHE A 1 96 ? 6.981 -9.056 2.914 1.00 73.88 96 PHE A C 1
ATOM 814 O O . PHE A 1 96 ? 6.572 -9.390 1.800 1.00 73.88 96 PHE A O 1
ATOM 821 N N . HIS A 1 97 ? 6.591 -9.670 4.023 1.00 84.88 97 HIS A N 1
ATOM 822 C CA . HIS A 1 97 ? 5.634 -10.772 4.052 1.00 84.88 97 HIS A CA 1
ATOM 823 C C . HIS A 1 97 ? 4.371 -10.327 4.781 1.00 84.88 97 HIS A C 1
ATOM 825 O O . HIS A 1 97 ? 4.441 -9.943 5.944 1.00 84.88 97 HIS A O 1
ATOM 831 N N . PHE A 1 98 ? 3.213 -10.395 4.122 1.00 89.69 98 PHE A N 1
ATOM 832 C CA . PHE A 1 98 ? 1.939 -9.944 4.684 1.00 89.69 98 PHE A CA 1
ATOM 833 C C . PHE A 1 98 ? 1.000 -11.123 4.949 1.00 89.69 98 PHE A C 1
ATOM 835 O O . PHE A 1 98 ? 0.568 -11.819 4.029 1.00 89.69 98 PHE A O 1
ATOM 842 N N . TYR A 1 99 ? 0.667 -11.330 6.215 1.00 93.75 99 TYR A N 1
ATOM 843 C CA . TYR A 1 99 ? -0.258 -12.347 6.687 1.00 93.75 99 TYR A CA 1
ATOM 844 C C . TYR A 1 99 ? -1.504 -11.702 7.277 1.00 93.75 99 TYR A C 1
ATOM 846 O O . TYR A 1 99 ? -1.472 -10.603 7.824 1.00 93.75 99 TYR A O 1
ATOM 854 N N . ILE A 1 100 ? -2.612 -12.428 7.206 1.00 94.75 100 ILE A N 1
ATOM 855 C CA . ILE A 1 100 ? -3.883 -12.031 7.805 1.00 94.75 100 ILE A CA 1
ATOM 856 C C . ILE A 1 100 ? -4.362 -13.149 8.727 1.00 94.75 100 ILE A C 1
ATOM 858 O O . ILE A 1 1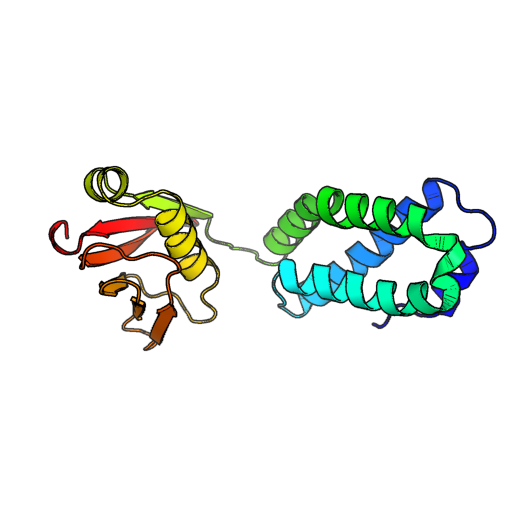00 ? -4.160 -14.332 8.430 1.00 94.75 100 ILE A O 1
ATOM 862 N N . THR A 1 101 ? -5.007 -12.805 9.839 1.00 95.25 101 THR A N 1
ATOM 863 C CA . THR A 1 101 ? -5.688 -13.814 10.658 1.00 95.25 101 THR A CA 1
ATOM 864 C C . THR A 1 101 ? -6.891 -14.377 9.914 1.00 95.25 101 THR A C 1
ATOM 866 O O . THR A 1 101 ? -7.458 -13.753 9.011 1.00 95.25 101 THR A O 1
ATOM 869 N N . LYS A 1 102 ? -7.325 -15.573 10.324 1.00 93.50 102 LYS A N 1
ATOM 870 C CA . LYS A 1 102 ? -8.521 -16.198 9.758 1.00 93.50 102 LYS A CA 1
ATOM 871 C C . LYS A 1 102 ? -9.751 -15.291 9.895 1.00 93.50 102 LYS A C 1
ATOM 873 O O . LYS A 1 102 ? -10.493 -15.141 8.936 1.00 93.50 102 LYS A O 1
ATOM 878 N N . ASN A 1 103 ? -9.937 -14.658 11.057 1.00 94.44 103 ASN A N 1
ATOM 879 C CA . ASN A 1 103 ? -11.088 -13.786 11.296 1.00 94.44 103 ASN A CA 1
ATOM 880 C C . ASN A 1 103 ? -11.094 -12.579 10.354 1.00 94.44 103 ASN A C 1
ATOM 882 O O . ASN A 1 103 ? -12.147 -12.234 9.824 1.00 94.44 103 ASN A O 1
ATOM 886 N N . VAL A 1 104 ? -9.932 -11.963 10.115 1.00 94.81 104 VAL A N 1
ATOM 887 C CA . VAL A 1 104 ? -9.787 -10.881 9.132 1.00 94.81 104 VAL A CA 1
ATOM 888 C C . VAL A 1 104 ? -10.119 -11.371 7.722 1.00 94.81 104 VAL A C 1
ATOM 890 O O . VAL A 1 104 ? -10.921 -10.733 7.043 1.00 94.81 104 VAL A O 1
ATOM 893 N N . GLY A 1 105 ? -9.570 -12.515 7.301 1.00 92.69 105 GLY A N 1
ATOM 894 C CA . GLY A 1 105 ? -9.833 -13.086 5.974 1.00 92.69 105 GLY A CA 1
ATOM 895 C C . GLY A 1 105 ? -11.289 -13.506 5.742 1.00 92.69 105 GLY A C 1
ATOM 896 O O . GLY A 1 105 ? -11.768 -13.430 4.614 1.00 92.69 105 GLY A O 1
ATOM 897 N N . ASP A 1 106 ? -12.000 -13.907 6.798 1.00 92.81 106 ASP A N 1
ATOM 898 C CA . ASP A 1 106 ? -13.419 -14.273 6.736 1.00 92.81 106 ASP A CA 1
ATOM 899 C C . ASP A 1 106 ? -14.349 -13.037 6.762 1.00 92.81 106 ASP A C 1
ATOM 901 O O . ASP A 1 106 ? -15.496 -13.127 6.320 1.00 92.81 106 ASP A O 1
ATOM 905 N N . SER A 1 107 ? -13.878 -11.890 7.277 1.00 91.44 107 SER A N 1
ATOM 906 C CA . SER A 1 107 ? -14.716 -10.704 7.549 1.00 91.44 107 SER A CA 1
ATOM 907 C C . SER A 1 107 ? -14.503 -9.542 6.578 1.00 91.44 107 SER A C 1
ATOM 909 O O . SER A 1 107 ? -15.427 -8.760 6.358 1.00 91.44 107 SER A O 1
ATOM 911 N N . LEU A 1 108 ? -13.298 -9.385 6.022 1.00 92.25 108 LEU A N 1
ATOM 912 C CA . LEU A 1 108 ? -12.959 -8.292 5.109 1.00 92.25 108 LEU A CA 1
ATOM 913 C C . LEU A 1 108 ? -12.798 -8.811 3.683 1.00 92.25 108 LEU A C 1
ATOM 915 O O . LEU A 1 108 ? -12.223 -9.873 3.455 1.00 92.25 108 LEU A O 1
ATOM 919 N N . ASP A 1 109 ? -13.266 -8.039 2.704 1.00 91.56 109 ASP A N 1
ATOM 920 C CA . ASP A 1 109 ? -13.054 -8.399 1.307 1.00 91.56 109 ASP A CA 1
ATOM 921 C C . ASP A 1 109 ? -11.610 -8.139 0.846 1.00 91.56 109 ASP A C 1
ATOM 923 O O . ASP A 1 109 ? -10.871 -7.313 1.391 1.00 91.56 109 ASP A O 1
ATOM 927 N N . GLY A 1 110 ? -11.216 -8.838 -0.220 1.00 86.19 110 GLY A N 1
ATOM 928 C CA . GLY A 1 110 ? -9.861 -8.762 -0.758 1.00 86.19 110 GLY A CA 1
ATOM 929 C C . GLY A 1 110 ? -9.446 -7.373 -1.250 1.00 86.19 110 GLY A C 1
ATOM 930 O O . GLY A 1 110 ? -8.256 -7.070 -1.223 1.00 86.19 110 GLY A O 1
ATOM 931 N N . LYS A 1 111 ? -10.377 -6.504 -1.672 1.00 87.62 111 LYS A N 1
ATOM 932 C CA . LYS A 1 111 ? -10.021 -5.147 -2.122 1.00 87.62 111 LYS A CA 1
ATOM 933 C C . LYS A 1 111 ? -9.561 -4.304 -0.942 1.00 87.62 111 LYS A C 1
ATOM 935 O O . LYS A 1 111 ? -8.552 -3.612 -1.064 1.00 87.62 111 LYS A O 1
ATOM 940 N N . LEU A 1 112 ? -10.273 -4.367 0.185 1.00 91.00 112 LEU A N 1
ATOM 941 C CA . LEU A 1 112 ? -9.873 -3.652 1.395 1.00 91.00 112 LEU A CA 1
ATOM 942 C C . LEU A 1 112 ? -8.536 -4.176 1.933 1.00 91.00 112 LEU A C 1
ATOM 944 O O . LEU A 1 112 ? -7.689 -3.376 2.321 1.00 91.00 112 LEU A O 1
ATOM 948 N N . LEU A 1 113 ? -8.316 -5.493 1.898 1.00 93.31 113 LEU A N 1
ATOM 949 C CA . LEU A 1 113 ? -7.054 -6.104 2.331 1.00 93.31 113 LEU A CA 1
ATOM 950 C C . LEU A 1 113 ? -5.863 -5.648 1.480 1.00 93.31 113 LEU A C 1
ATOM 952 O O . LEU A 1 113 ? -4.862 -5.191 2.029 1.00 93.31 113 LEU A O 1
ATOM 956 N N . ILE A 1 114 ? -5.996 -5.694 0.150 1.00 88.19 114 ILE A N 1
ATOM 957 C CA . ILE A 1 114 ? -4.969 -5.193 -0.779 1.00 88.19 114 ILE A CA 1
ATOM 958 C C . ILE A 1 114 ? -4.712 -3.703 -0.536 1.00 88.19 114 ILE A C 1
ATOM 960 O O . ILE A 1 114 ? -3.567 -3.253 -0.562 1.00 88.19 114 ILE A O 1
ATOM 964 N N . TYR A 1 115 ? -5.768 -2.929 -0.272 1.00 91.06 115 TYR A N 1
ATOM 965 C CA . TYR A 1 115 ? -5.629 -1.508 0.007 1.00 91.06 115 TYR A CA 1
ATOM 966 C C . TYR A 1 115 ? -4.836 -1.254 1.293 1.00 91.06 115 TYR A C 1
ATOM 968 O O . TYR A 1 115 ? -3.851 -0.521 1.245 1.00 91.06 115 TYR A O 1
ATOM 976 N N . ILE A 1 116 ? -5.188 -1.906 2.406 1.00 93.62 116 ILE A N 1
ATOM 977 C CA . ILE A 1 116 ? -4.456 -1.804 3.680 1.00 93.62 116 ILE A CA 1
ATOM 978 C C . ILE A 1 116 ? -2.983 -2.185 3.499 1.00 93.62 116 ILE A C 1
ATOM 980 O O . ILE A 1 116 ? -2.109 -1.440 3.938 1.00 93.62 116 ILE A O 1
ATOM 984 N N . GLN A 1 117 ? -2.698 -3.290 2.805 1.00 92.06 117 GLN A N 1
ATOM 985 C CA . GLN A 1 117 ? -1.324 -3.706 2.519 1.00 92.06 117 GLN A CA 1
ATOM 986 C C . GLN A 1 117 ? -0.554 -2.615 1.756 1.00 92.06 117 GLN A C 1
ATOM 988 O O . GLN A 1 117 ? 0.537 -2.223 2.170 1.00 92.06 117 GLN A O 1
ATOM 993 N N . SER A 1 118 ? -1.152 -2.055 0.700 1.00 87.88 118 SER A N 1
ATOM 994 C CA . SER A 1 118 ? -0.523 -0.990 -0.093 1.00 87.88 118 SER A CA 1
ATOM 995 C C . SER A 1 118 ? -0.251 0.283 0.716 1.00 87.88 118 SER A C 1
ATOM 997 O O . SER A 1 118 ? 0.727 0.986 0.451 1.00 87.88 118 SER A O 1
ATOM 999 N N . LEU A 1 119 ? -1.085 0.585 1.722 1.00 91.50 119 LEU A N 1
ATOM 1000 C CA . LEU A 1 119 ? -0.877 1.729 2.611 1.00 91.50 119 LEU A CA 1
ATOM 1001 C C . LEU A 1 119 ? 0.358 1.541 3.488 1.00 91.50 119 LEU A C 1
ATOM 1003 O O . LEU A 1 119 ? 1.050 2.522 3.735 1.00 91.50 119 LEU A O 1
ATOM 1007 N N . ILE A 1 120 ? 0.652 0.310 3.914 1.00 90.44 120 ILE A N 1
ATOM 1008 C CA . ILE A 1 120 ? 1.863 -0.005 4.678 1.00 90.44 120 ILE A CA 1
ATOM 1009 C C . ILE A 1 120 ? 3.080 0.068 3.757 1.00 90.44 120 ILE A C 1
ATOM 1011 O O . ILE A 1 120 ? 4.029 0.780 4.062 1.00 90.44 120 ILE A O 1
ATOM 1015 N N . GLU A 1 121 ? 3.062 -0.604 2.607 1.00 86.56 121 GLU A N 1
ATOM 1016 C CA . GLU A 1 121 ? 4.199 -0.619 1.673 1.00 86.56 121 GLU A CA 1
ATOM 1017 C C . GLU A 1 121 ? 4.615 0.800 1.248 1.00 86.56 121 GLU A C 1
ATOM 1019 O O . GLU A 1 121 ? 5.800 1.132 1.268 1.00 86.56 121 GLU A O 1
ATOM 1024 N N . SER A 1 122 ? 3.634 1.667 0.970 1.00 84.06 122 SER A N 1
ATOM 1025 C CA . SER A 1 122 ? 3.848 3.046 0.507 1.00 84.06 122 SER A CA 1
ATOM 1026 C C . SER A 1 122 ? 4.094 4.082 1.614 1.00 84.06 122 SER A C 1
ATOM 1028 O O . SER A 1 122 ? 4.109 5.284 1.333 1.00 84.06 122 SER A O 1
ATOM 1030 N N . MET A 1 123 ? 4.283 3.667 2.873 1.00 83.50 123 MET A N 1
ATOM 1031 C CA . MET A 1 123 ? 4.626 4.611 3.942 1.00 83.50 123 MET A CA 1
ATOM 1032 C C . MET A 1 123 ? 5.989 5.256 3.684 1.00 83.50 123 MET A C 1
ATOM 1034 O O . MET A 1 123 ? 7.012 4.574 3.653 1.00 83.50 123 MET A O 1
ATOM 1038 N N . ASN A 1 124 ? 5.978 6.587 3.588 1.00 79.56 124 ASN A N 1
ATOM 1039 C CA . ASN A 1 124 ? 7.173 7.426 3.440 1.00 79.56 124 ASN A CA 1
ATOM 1040 C C . ASN A 1 124 ? 7.800 7.828 4.787 1.00 79.56 124 ASN A C 1
ATOM 1042 O O . ASN A 1 124 ? 8.770 8.580 4.817 1.00 79.56 124 ASN A O 1
ATOM 1046 N N . VAL A 1 125 ? 7.206 7.388 5.897 1.00 81.38 125 VAL A N 1
ATOM 1047 C CA . VAL A 1 125 ? 7.747 7.543 7.251 1.00 81.38 125 VAL A CA 1
ATOM 1048 C C . VAL A 1 125 ? 8.296 6.202 7.725 1.00 81.38 125 VAL A C 1
ATOM 1050 O O . VAL A 1 125 ? 7.890 5.151 7.223 1.00 81.38 125 VAL A O 1
ATOM 1053 N N . GLU A 1 126 ? 9.222 6.237 8.684 1.00 84.62 126 GLU A N 1
ATOM 1054 C CA . GLU A 1 126 ? 9.703 5.022 9.339 1.00 84.62 126 GLU A CA 1
ATOM 1055 C C . GLU A 1 126 ? 8.519 4.248 9.929 1.00 84.62 126 GLU A C 1
ATOM 1057 O O . GLU A 1 126 ? 7.620 4.833 10.533 1.00 84.62 126 GLU A O 1
ATOM 1062 N N . LYS A 1 127 ? 8.493 2.936 9.684 1.00 88.00 127 LYS A N 1
ATOM 1063 C CA . LYS A 1 127 ? 7.370 2.076 10.049 1.00 88.00 127 LYS A CA 1
ATOM 1064 C C . LYS A 1 127 ? 7.537 1.591 11.480 1.00 88.00 127 LYS A C 1
ATOM 1066 O O . LYS A 1 127 ? 8.427 0.777 11.743 1.00 88.00 127 LYS A O 1
ATOM 1071 N N . ASP A 1 128 ? 6.636 2.030 12.346 1.00 91.06 128 ASP A N 1
ATOM 1072 C CA . ASP A 1 128 ? 6.503 1.499 13.700 1.00 91.06 128 ASP A CA 1
ATOM 1073 C C . ASP A 1 128 ? 6.156 -0.002 13.672 1.00 91.06 128 ASP A C 1
ATOM 1075 O O . ASP A 1 128 ? 5.570 -0.502 12.699 1.00 91.06 128 ASP A O 1
ATOM 1079 N N . TYR A 1 129 ? 6.476 -0.722 14.749 1.00 91.88 129 TYR A N 1
ATOM 1080 C CA . TYR A 1 129 ? 6.141 -2.139 14.891 1.00 91.88 129 TYR A CA 1
ATOM 1081 C C . TYR A 1 129 ? 4.625 -2.378 14.893 1.00 91.88 129 TYR A C 1
ATOM 1083 O O . TYR A 1 129 ? 4.178 -3.464 14.529 1.00 91.88 129 TYR A O 1
ATOM 1091 N N . LEU A 1 130 ? 3.835 -1.380 15.294 1.00 95.06 130 LEU A N 1
ATOM 1092 C CA . LEU A 1 130 ? 2.380 -1.432 15.331 1.00 95.06 130 LEU A CA 1
ATOM 1093 C C . LEU A 1 130 ? 1.785 -0.381 14.394 1.00 95.06 130 LEU A C 1
ATOM 1095 O O . LEU A 1 130 ? 1.931 0.821 14.599 1.00 95.06 130 LEU A O 1
ATOM 1099 N N . GLN A 1 131 ? 1.024 -0.848 13.410 1.00 96.44 131 GLN A N 1
ATOM 1100 C CA . GLN A 1 131 ? 0.164 -0.002 12.587 1.00 96.44 131 GLN A CA 1
ATOM 1101 C C . GLN A 1 131 ? -1.285 -0.203 13.005 1.00 96.44 131 GLN A C 1
ATOM 1103 O O . GLN A 1 131 ? -1.751 -1.334 13.161 1.00 96.44 131 GLN A O 1
ATOM 1108 N N . VAL A 1 132 ? -2.015 0.892 13.156 1.00 98.06 132 VAL A N 1
ATOM 1109 C CA . VAL A 1 132 ? -3.415 0.882 13.571 1.00 98.06 132 VAL A CA 1
ATOM 1110 C C . VAL A 1 132 ? -4.287 1.328 12.410 1.00 98.06 132 VAL A C 1
ATOM 1112 O O . VAL A 1 132 ? -4.047 2.377 11.816 1.00 98.06 132 VAL A O 1
ATOM 1115 N N . PHE A 1 133 ? -5.325 0.547 12.123 1.00 98.12 133 PHE A N 1
ATOM 1116 C CA . PHE A 1 133 ? -6.347 0.881 11.139 1.00 98.12 133 PHE A CA 1
ATOM 1117 C C . PHE A 1 133 ? -7.720 0.905 11.805 1.00 98.12 133 PHE A C 1
ATOM 1119 O O . PHE A 1 133 ? -8.170 -0.098 12.355 1.00 98.12 133 PHE A O 1
ATOM 1126 N N . GLU A 1 134 ? -8.408 2.038 11.739 1.00 98.25 134 GLU A N 1
ATOM 1127 C CA . GLU A 1 134 ? -9.772 2.200 12.239 1.00 98.25 134 GLU A CA 1
ATOM 1128 C C . GLU A 1 134 ? -10.731 2.433 11.074 1.00 98.25 134 GLU A C 1
ATOM 1130 O O . GLU A 1 134 ? -10.584 3.369 10.291 1.00 98.25 134 GLU A O 1
ATOM 1135 N N . ILE A 1 135 ? -11.725 1.562 10.958 1.00 97.38 135 ILE A N 1
ATOM 1136 C CA . ILE A 1 135 ? -12.778 1.627 9.954 1.00 97.38 135 ILE A CA 1
ATOM 1137 C C . ILE A 1 135 ? -14.017 2.216 10.620 1.00 97.38 135 ILE A C 1
ATOM 1139 O O . ILE A 1 135 ? -14.491 1.710 11.639 1.00 97.38 135 ILE A O 1
ATOM 1143 N N . SER A 1 136 ? -14.569 3.269 10.023 1.00 96.75 136 SER A N 1
ATOM 1144 C CA . SER A 1 136 ? -15.839 3.866 10.434 1.00 96.75 136 SER A CA 1
ATOM 1145 C C . SER A 1 136 ? -16.689 4.164 9.204 1.00 96.75 136 SER A C 1
ATOM 1147 O O . SER A 1 136 ? -16.518 5.178 8.518 1.00 96.75 136 SER A O 1
ATOM 1149 N N . GLY A 1 137 ? -17.590 3.239 8.870 1.00 94.88 137 GLY A N 1
ATOM 1150 C CA . GLY A 1 137 ? -18.394 3.292 7.652 1.00 94.88 137 GLY A CA 1
ATOM 1151 C C . GLY A 1 137 ? -17.532 3.311 6.386 1.00 94.88 137 GLY A C 1
ATOM 1152 O O . GLY A 1 137 ? -17.018 2.285 5.965 1.00 94.88 137 GLY A O 1
ATOM 1153 N N . ASN A 1 138 ? -17.408 4.472 5.740 1.00 96.12 138 ASN A N 1
ATOM 1154 C CA . ASN A 1 138 ? -16.607 4.652 4.520 1.00 96.12 138 ASN A CA 1
ATOM 1155 C C . ASN A 1 138 ? -15.341 5.492 4.741 1.00 96.12 138 ASN A C 1
ATOM 1157 O O . ASN A 1 138 ? -14.862 6.154 3.816 1.00 96.12 138 ASN A O 1
ATOM 1161 N N . THR A 1 139 ? -14.839 5.521 5.968 1.00 97.44 139 THR A N 1
ATOM 1162 C CA . THR A 1 139 ? -13.578 6.168 6.322 1.00 97.44 139 THR A CA 1
ATOM 1163 C C . THR A 1 139 ? -12.652 5.126 6.938 1.00 97.44 139 THR A C 1
ATOM 1165 O O . THR A 1 139 ? -13.082 4.365 7.805 1.00 97.44 139 THR A O 1
ATOM 1168 N N . LEU A 1 140 ? -11.405 5.101 6.473 1.00 98.00 140 LEU A N 1
ATOM 1169 C CA . LEU A 1 140 ? -10.307 4.325 7.040 1.00 98.00 140 LEU A CA 1
ATOM 1170 C C . LEU A 1 140 ? -9.273 5.300 7.600 1.00 98.00 140 LEU A C 1
ATOM 1172 O O . LEU A 1 140 ? -8.705 6.086 6.845 1.00 98.00 140 LEU A O 1
ATOM 1176 N N . THR A 1 141 ? -9.017 5.241 8.896 1.00 98.25 141 THR A N 1
ATOM 1177 C CA . THR A 1 141 ? -7.958 6.008 9.555 1.00 98.25 141 THR A CA 1
ATOM 1178 C C . THR A 1 141 ? -6.770 5.087 9.791 1.00 98.25 141 THR A C 1
ATOM 1180 O O . THR A 1 141 ? -6.931 4.033 10.396 1.00 98.25 141 THR A O 1
ATOM 1183 N N . HIS A 1 142 ? -5.591 5.460 9.301 1.00 98.06 142 HIS A N 1
ATOM 1184 C CA . HIS A 1 142 ? -4.334 4.728 9.468 1.00 98.06 142 HIS A CA 1
ATOM 1185 C C . HIS A 1 142 ? -3.379 5.565 10.309 1.00 98.06 142 HIS A C 1
ATOM 1187 O O . HIS A 1 142 ? -3.113 6.717 9.966 1.00 98.06 142 HIS A O 1
ATOM 1193 N N . SER A 1 143 ? -2.865 4.996 11.394 1.00 97.75 143 SER A N 1
ATOM 1194 C CA . SER A 1 143 ? -1.973 5.690 12.322 1.00 97.75 143 SER A CA 1
ATOM 1195 C C . SER A 1 143 ? -0.900 4.780 12.921 1.00 97.75 143 SER A C 1
ATOM 1197 O O . SER A 1 143 ? -1.083 3.565 12.981 1.00 97.75 143 SER A O 1
ATOM 1199 N N . GLN A 1 144 ? 0.174 5.385 13.424 1.00 96.88 144 GLN A N 1
ATOM 1200 C CA . GLN A 1 144 ? 1.220 4.760 14.248 1.00 96.88 144 GLN A CA 1
ATOM 1201 C C . GLN A 1 144 ? 1.709 5.750 15.321 1.00 96.88 144 GLN A C 1
ATOM 1203 O O . GLN A 1 144 ? 1.442 6.952 15.210 1.00 96.88 144 GLN A O 1
ATOM 1208 N N . GLU A 1 145 ? 2.397 5.254 16.352 1.00 93.19 145 GLU A N 1
ATOM 1209 C CA . GLU A 1 145 ? 2.847 6.072 17.486 1.00 93.19 145 GLU A CA 1
ATOM 1210 C C . GLU A 1 145 ? 4.217 6.708 17.227 1.00 93.19 145 GLU A C 1
ATOM 1212 O O . GLU A 1 145 ? 4.359 7.917 17.427 1.00 93.19 145 GLU A O 1
ATOM 1217 N N . GLU A 1 146 ? 5.200 5.942 16.737 1.00 91.00 146 GLU A N 1
ATOM 1218 C CA . GLU A 1 146 ? 6.570 6.438 16.558 1.00 91.00 146 GLU A CA 1
ATOM 1219 C C . GLU A 1 146 ? 7.176 6.104 15.175 1.00 91.00 146 GLU A C 1
ATOM 1221 O O . GLU A 1 146 ? 7.315 4.934 14.823 1.00 91.00 146 GLU A O 1
ATOM 1226 N N . PRO A 1 147 ? 7.578 7.115 14.376 1.00 89.31 147 PRO A N 1
ATOM 1227 C CA . PRO A 1 147 ? 7.214 8.528 14.509 1.00 89.31 147 PRO A CA 1
ATOM 1228 C C . PRO A 1 147 ? 5.694 8.730 14.422 1.00 89.31 147 PRO A C 1
ATOM 1230 O O . PRO A 1 147 ? 5.006 7.976 13.735 1.00 89.31 147 PRO A O 1
ATOM 1233 N N . GLU A 1 148 ? 5.180 9.778 15.072 1.00 93.69 148 GLU A N 1
ATOM 1234 C CA . GLU A 1 148 ? 3.747 10.089 15.054 1.00 93.69 148 GLU A CA 1
ATOM 1235 C C . GLU A 1 148 ? 3.256 10.260 13.611 1.00 93.69 148 GLU A C 1
ATOM 1237 O O . GLU A 1 148 ? 3.754 11.091 12.843 1.00 93.69 148 GLU A O 1
ATOM 1242 N N . TYR A 1 149 ? 2.258 9.465 13.240 1.00 94.69 149 TYR A N 1
ATOM 1243 C CA . TYR A 1 149 ? 1.625 9.529 11.931 1.00 94.69 149 TYR A CA 1
ATOM 1244 C C . TYR A 1 149 ? 0.147 9.175 12.055 1.00 94.69 149 TYR A C 1
ATOM 1246 O O . TYR A 1 149 ? -0.232 8.231 12.747 1.00 94.69 149 TYR A O 1
ATOM 1254 N N . SER A 1 150 ? -0.696 9.930 11.354 1.00 95.81 150 SER A N 1
ATOM 1255 C CA . SER A 1 150 ? -2.123 9.653 11.233 1.00 95.81 150 SER A CA 1
ATOM 1256 C C . SER A 1 150 ? -2.658 10.225 9.928 1.00 95.81 150 SER A C 1
ATOM 1258 O O . SER A 1 150 ? -2.373 11.373 9.571 1.00 95.81 150 SER A O 1
ATOM 1260 N N . LYS A 1 151 ? -3.427 9.421 9.198 1.00 94.94 151 LYS A N 1
ATOM 1261 C CA . LYS A 1 151 ? -4.024 9.813 7.927 1.00 94.94 151 LYS A CA 1
ATOM 1262 C C . LYS A 1 151 ? -5.370 9.141 7.716 1.00 94.94 151 LYS A C 1
ATOM 1264 O O . LYS A 1 151 ? -5.541 7.955 7.978 1.00 94.94 151 LYS A O 1
ATOM 1269 N N . GLU A 1 152 ? -6.316 9.910 7.194 1.00 97.00 152 GLU A N 1
ATOM 1270 C CA . GLU A 1 152 ? -7.647 9.424 6.842 1.00 97.00 152 GLU A CA 1
ATOM 1271 C C . GLU A 1 152 ? -7.776 9.205 5.336 1.00 97.00 152 GLU A C 1
ATOM 1273 O O . GLU A 1 152 ? -7.322 10.008 4.515 1.00 97.00 152 GLU A O 1
ATOM 1278 N N . TYR A 1 153 ? -8.458 8.125 4.979 1.00 95.12 153 TYR A N 1
ATOM 1279 C CA . TYR A 1 153 ? -8.709 7.706 3.612 1.00 95.12 153 TYR A CA 1
ATOM 1280 C C . TYR A 1 153 ? -10.200 7.488 3.409 1.00 95.12 153 TYR A C 1
ATOM 1282 O O . TYR A 1 153 ? -10.889 6.885 4.238 1.00 95.12 153 TYR A O 1
ATOM 1290 N N . LYS A 1 154 ? -10.711 7.970 2.274 1.00 95.38 154 LYS A N 1
ATOM 1291 C CA . LYS A 1 154 ? -12.101 7.742 1.895 1.00 95.38 154 LYS A CA 1
ATOM 1292 C C . LYS A 1 154 ? -12.225 6.436 1.129 1.00 95.38 154 LYS A C 1
ATOM 1294 O O . LYS A 1 154 ? -11.593 6.265 0.092 1.00 95.38 154 LYS A O 1
ATOM 1299 N N . LEU A 1 155 ? -13.066 5.541 1.631 1.00 92.06 155 LEU A N 1
ATOM 1300 C CA . LEU A 1 155 ? -13.372 4.279 0.974 1.00 92.06 155 LEU A CA 1
ATOM 1301 C C . LEU A 1 155 ? -14.535 4.466 -0.005 1.00 92.06 155 LEU A C 1
ATOM 1303 O O . LEU A 1 155 ? -15.461 5.247 0.235 1.00 92.06 155 LEU A O 1
ATOM 1307 N N . ASN A 1 156 ? -14.499 3.710 -1.101 1.00 90.12 156 ASN A N 1
ATOM 1308 C CA . ASN A 1 156 ? -15.557 3.721 -2.117 1.00 90.12 156 ASN A CA 1
ATOM 1309 C C . ASN A 1 156 ? -16.845 3.031 -1.641 1.00 90.12 156 ASN A C 1
ATOM 1311 O O . ASN A 1 156 ? -17.922 3.290 -2.173 1.00 90.12 156 ASN A O 1
ATOM 1315 N N . GLU A 1 157 ? -16.735 2.166 -0.635 1.00 92.25 157 GLU A N 1
ATOM 1316 C CA . GLU A 1 157 ? -17.825 1.366 -0.082 1.00 92.25 157 GLU A CA 1
ATOM 1317 C C . GLU A 1 157 ? -17.869 1.528 1.445 1.00 92.25 157 GLU A C 1
ATOM 1319 O O . GLU A 1 157 ? -16.938 2.062 2.057 1.00 92.25 157 GLU A O 1
ATOM 1324 N N . LYS A 1 158 ? -18.987 1.131 2.059 1.00 94.00 158 LYS A N 1
ATOM 1325 C CA . LYS A 1 158 ? -19.141 1.141 3.517 1.00 94.00 158 LYS A CA 1
ATOM 1326 C C . LYS A 1 158 ? -18.793 -0.228 4.076 1.00 94.00 158 LYS A C 1
ATOM 1328 O O . LYS A 1 158 ? -19.279 -1.231 3.568 1.00 94.00 158 LYS A O 1
ATOM 1333 N N . TYR A 1 159 ? -18.058 -0.218 5.171 1.00 93.50 159 TYR A N 1
ATOM 1334 C CA . TYR A 1 159 ? -17.651 -1.388 5.926 1.00 93.50 159 TYR A CA 1
ATOM 1335 C C . TYR A 1 159 ? -18.194 -1.296 7.350 1.00 93.50 159 TYR A C 1
ATOM 1337 O O . TYR A 1 159 ? -18.575 -0.216 7.819 1.00 93.50 159 TYR A O 1
ATOM 1345 N N . GLU A 1 160 ? -18.251 -2.438 8.029 1.00 93.25 160 GLU A N 1
ATOM 1346 C CA . GLU A 1 160 ? -18.551 -2.460 9.455 1.00 93.25 160 GLU A CA 1
ATOM 1347 C C . GLU A 1 160 ? -17.453 -1.740 10.237 1.00 93.25 160 GLU A C 1
ATOM 1349 O O . GLU A 1 160 ? -16.276 -1.764 9.871 1.00 93.25 160 GLU A O 1
ATOM 1354 N N . ASN A 1 161 ? -17.854 -1.072 11.319 1.00 95.25 161 ASN A N 1
ATOM 1355 C CA . ASN A 1 161 ? -16.898 -0.372 12.157 1.00 95.25 161 ASN A CA 1
ATOM 1356 C C . ASN A 1 161 ? -15.981 -1.388 12.835 1.00 95.25 161 ASN A C 1
ATOM 1358 O O . ASN A 1 161 ? -16.452 -2.356 13.431 1.00 95.25 161 ASN A O 1
ATOM 1362 N N . GLY A 1 162 ? -14.681 -1.136 12.791 1.00 95.69 162 GLY A N 1
ATOM 1363 C CA . GLY A 1 162 ? -13.701 -2.079 13.301 1.00 95.69 162 GLY A CA 1
ATOM 1364 C C . GLY A 1 162 ? -12.350 -1.430 13.514 1.00 95.69 162 GLY A C 1
ATOM 1365 O O . GLY A 1 162 ? -12.041 -0.397 12.927 1.00 95.69 162 GLY A O 1
ATOM 1366 N N . LYS A 1 163 ? -11.544 -2.052 14.369 1.00 98.00 163 LYS A N 1
ATOM 1367 C CA . LYS A 1 163 ? -10.158 -1.666 14.607 1.00 98.00 163 LYS A CA 1
ATOM 1368 C C . LYS A 1 163 ? -9.269 -2.864 14.321 1.00 98.00 163 LYS A C 1
ATOM 1370 O O . LYS A 1 163 ? -9.510 -3.947 14.856 1.00 98.00 163 LYS A O 1
ATOM 1375 N N . LEU A 1 164 ? -8.280 -2.661 13.467 1.00 98.00 164 LEU A N 1
ATOM 1376 C CA . LEU A 1 164 ? -7.297 -3.653 13.068 1.00 98.00 164 LEU A CA 1
ATOM 1377 C C . LEU A 1 164 ? -5.917 -3.187 13.522 1.00 98.00 164 LEU A C 1
ATOM 1379 O O . LEU A 1 164 ? -5.614 -1.991 13.513 1.00 98.00 164 LEU A O 1
ATOM 1383 N N . PHE A 1 165 ? -5.083 -4.152 13.869 1.00 98.12 165 PHE A N 1
ATOM 1384 C CA . PHE A 1 165 ? -3.663 -3.969 14.098 1.00 98.12 165 PHE A CA 1
ATOM 1385 C C . PHE A 1 165 ? -2.888 -4.706 13.022 1.00 98.12 165 PHE A C 1
ATOM 1387 O O . PHE A 1 165 ? -3.218 -5.843 12.691 1.00 98.12 165 PHE A O 1
ATOM 1394 N N . CYS A 1 166 ? -1.856 -4.063 12.486 1.00 96.38 166 CYS A N 1
ATOM 1395 C CA . CYS A 1 166 ? -0.841 -4.729 11.692 1.00 96.38 166 CYS A CA 1
ATOM 1396 C C . CYS A 1 166 ? 0.469 -4.711 12.473 1.00 96.38 166 CYS A C 1
ATOM 1398 O O . CYS A 1 166 ? 1.053 -3.647 12.685 1.00 96.38 166 CYS A O 1
ATOM 1400 N N . ILE A 1 167 ? 0.890 -5.887 12.928 1.00 95.00 167 ILE A N 1
ATOM 1401 C CA . ILE A 1 167 ? 2.089 -6.056 13.746 1.00 95.00 167 ILE A CA 1
ATOM 1402 C C . ILE A 1 167 ? 3.248 -6.468 12.853 1.00 95.00 167 ILE A C 1
ATOM 1404 O O . ILE A 1 167 ? 3.155 -7.479 12.156 1.00 95.00 167 ILE A O 1
ATOM 1408 N N . ARG A 1 168 ? 4.345 -5.720 12.918 1.00 92.31 168 ARG A N 1
ATOM 1409 C CA . ARG A 1 168 ? 5.633 -6.088 12.341 1.00 92.31 168 ARG A CA 1
ATOM 1410 C C . ARG A 1 168 ? 6.394 -6.966 13.319 1.00 92.31 168 ARG A C 1
ATOM 1412 O O . ARG A 1 168 ? 6.638 -6.583 14.460 1.00 92.31 168 ARG A O 1
ATOM 1419 N N . THR A 1 169 ? 6.830 -8.117 12.843 1.00 87.50 169 THR A N 1
ATOM 1420 C CA . THR A 1 169 ? 7.860 -8.934 13.480 1.00 87.50 169 THR A CA 1
ATOM 1421 C C . THR A 1 169 ? 9.050 -8.962 12.539 1.00 87.50 169 THR A C 1
ATOM 1423 O O . THR A 1 169 ? 8.914 -9.392 11.396 1.00 87.50 169 THR A O 1
ATOM 1426 N N . ALA A 1 170 ? 10.191 -8.453 12.992 1.00 75.94 170 ALA A N 1
ATOM 1427 C CA . ALA A 1 170 ? 11.427 -8.485 12.222 1.00 75.94 170 ALA A CA 1
ATOM 1428 C C . ALA A 1 170 ? 12.255 -9.710 12.636 1.00 75.94 170 ALA A C 1
ATOM 1430 O O . ALA A 1 170 ? 12.545 -9.886 13.823 1.00 75.94 170 ALA A O 1
ATOM 1431 N N . GLU A 1 171 ? 12.645 -10.536 11.668 1.00 69.62 171 GLU A N 1
ATOM 1432 C CA . GLU A 1 171 ? 13.618 -11.619 11.832 1.00 69.62 171 GLU A CA 1
ATOM 1433 C C . GLU A 1 171 ? 14.732 -11.447 10.798 1.00 69.62 171 GLU A C 1
ATOM 1435 O O . GLU A 1 171 ? 14.484 -11.525 9.598 1.00 69.62 171 GLU A O 1
ATOM 1440 N N . GLU A 1 172 ? 15.963 -11.229 11.269 1.00 68.69 172 GLU A N 1
ATOM 1441 C CA . GLU A 1 172 ? 17.162 -11.044 10.438 1.00 68.69 172 GLU A CA 1
ATOM 1442 C C . GLU A 1 172 ? 16.965 -10.034 9.287 1.00 68.69 172 GLU A C 1
ATOM 1444 O O . GLU A 1 172 ? 17.055 -8.827 9.508 1.00 68.69 172 GLU A O 1
ATOM 1449 N N . GLU A 1 173 ? 16.714 -10.528 8.072 1.00 62.97 173 GLU A N 1
ATOM 1450 C CA . GLU A 1 173 ? 16.559 -9.768 6.824 1.00 62.97 173 GLU A CA 1
ATOM 1451 C C . GLU A 1 173 ? 15.104 -9.785 6.298 1.00 62.97 173 GLU A C 1
ATOM 1453 O O . GLU A 1 173 ? 14.856 -9.548 5.116 1.00 62.97 173 GLU A O 1
ATOM 1458 N N . SER A 1 174 ? 14.117 -10.123 7.134 1.00 67.56 174 SER A N 1
ATOM 1459 C CA . SER A 1 174 ? 12.696 -10.226 6.759 1.00 67.56 174 SER A CA 1
ATOM 1460 C C . SER A 1 174 ? 11.765 -9.577 7.787 1.00 67.56 174 SER A C 1
ATOM 1462 O O . SER A 1 174 ? 11.953 -9.734 8.993 1.00 67.56 174 SER A O 1
ATOM 1464 N N . SER A 1 175 ? 10.714 -8.903 7.306 1.00 76.50 175 SER A N 1
ATOM 1465 C CA . SER A 1 175 ? 9.606 -8.417 8.124 1.00 76.50 175 SER A CA 1
ATOM 1466 C C . SER A 1 175 ? 8.357 -9.182 7.778 1.00 76.50 175 SER A C 1
ATOM 1468 O O . SER A 1 175 ? 7.873 -9.207 6.645 1.00 76.50 175 SER A O 1
ATOM 1470 N N . PHE A 1 176 ? 7.780 -9.743 8.822 1.00 89.12 176 PHE A N 1
ATOM 1471 C CA . PHE A 1 176 ? 6.478 -10.359 8.782 1.00 89.12 176 PHE A CA 1
ATOM 1472 C C . PHE A 1 176 ? 5.472 -9.379 9.363 1.00 89.12 176 PHE A C 1
ATOM 1474 O O . PHE A 1 176 ? 5.551 -8.989 10.526 1.00 89.12 176 PHE A O 1
ATOM 1481 N N . TRP A 1 177 ? 4.520 -8.980 8.538 1.00 93.75 177 TRP A N 1
ATOM 1482 C CA . TRP A 1 177 ? 3.408 -8.123 8.896 1.00 93.75 177 TRP A CA 1
ATOM 1483 C C . TRP A 1 177 ? 2.173 -8.984 9.070 1.00 93.75 177 TRP A C 1
ATOM 1485 O O . TRP A 1 177 ? 1.766 -9.674 8.141 1.00 93.75 177 TRP A O 1
ATOM 1495 N N . THR A 1 178 ? 1.579 -8.967 10.257 1.00 96.06 178 THR A N 1
ATOM 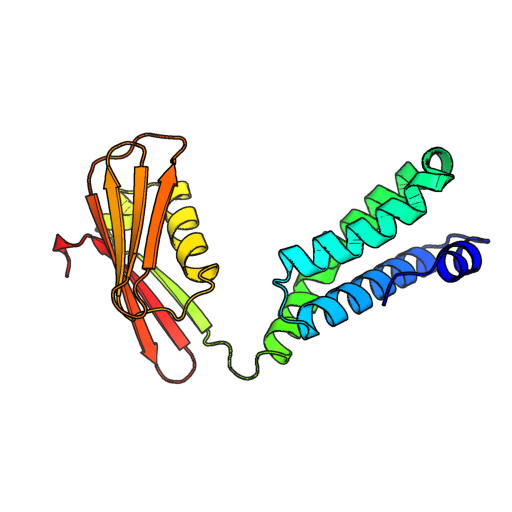1496 C CA . THR A 1 178 ? 0.352 -9.720 10.534 1.00 96.06 178 THR A CA 1
ATOM 1497 C C . THR A 1 178 ? -0.789 -8.763 10.822 1.00 96.06 178 THR A C 1
ATOM 1499 O O . THR A 1 178 ? -0.770 -8.074 11.843 1.00 96.06 178 THR A O 1
ATOM 1502 N N . LEU A 1 179 ? -1.789 -8.750 9.943 1.00 97.25 179 LEU A N 1
ATOM 1503 C CA . LEU A 1 179 ? -3.033 -8.011 10.119 1.00 97.25 179 LEU A CA 1
ATOM 1504 C C . LEU A 1 179 ? -4.045 -8.848 10.910 1.00 97.25 179 LEU A C 1
ATOM 1506 O O . LEU A 1 179 ? -4.383 -9.972 10.529 1.00 97.25 179 LEU A O 1
ATOM 1510 N N . MET A 1 180 ? -4.560 -8.275 11.990 1.00 97.31 180 MET A N 1
ATOM 1511 C CA . MET A 1 180 ? -5.528 -8.895 12.892 1.00 97.31 180 MET A CA 1
ATOM 1512 C C . MET A 1 180 ? -6.521 -7.862 13.416 1.00 97.31 180 MET A C 1
ATOM 1514 O O . MET A 1 180 ? -6.248 -6.661 13.391 1.00 97.31 180 MET A O 1
ATOM 1518 N N . PHE A 1 181 ? -7.669 -8.297 13.922 1.00 97.38 181 PHE A N 1
ATOM 1519 C CA . PHE A 1 181 ? -8.535 -7.406 14.685 1.00 97.38 181 PHE A CA 1
ATOM 1520 C C . PHE A 1 181 ? -7.909 -7.055 16.034 1.00 97.38 181 PHE A C 1
ATOM 1522 O O . PHE A 1 181 ? -7.235 -7.869 16.655 1.00 97.38 181 PHE A O 1
ATOM 1529 N N . ALA A 1 182 ? -8.196 -5.857 16.539 1.00 95.75 182 ALA A N 1
ATOM 1530 C CA . ALA A 1 182 ? -7.653 -5.384 17.812 1.00 95.75 182 ALA A CA 1
ATOM 1531 C C . ALA A 1 182 ? -8.044 -6.254 19.019 1.00 95.75 182 ALA A C 1
ATOM 1533 O O . ALA A 1 182 ? -7.354 -6.228 20.027 1.00 95.75 182 ALA A O 1
ATOM 1534 N N . TYR A 1 183 ? -9.143 -7.012 18.931 1.00 93.44 183 TYR A N 1
ATOM 1535 C CA . TYR A 1 183 ? -9.556 -7.950 19.980 1.00 93.44 183 TYR A CA 1
ATOM 1536 C C . TYR A 1 183 ? -8.805 -9.293 19.933 1.00 93.44 183 TYR A C 1
ATOM 1538 O O . TYR A 1 183 ? -8.998 -10.117 20.824 1.00 93.44 183 TYR A O 1
ATOM 1546 N N . GLU A 1 184 ? -8.030 -9.554 18.874 1.00 87.88 184 GLU A N 1
ATOM 1547 C CA . GLU A 1 184 ? -7.205 -10.762 18.724 1.00 87.88 184 GLU A CA 1
ATOM 1548 C C . GLU A 1 184 ? -5.801 -10.599 19.321 1.00 87.88 184 GLU A C 1
ATOM 1550 O O . GLU A 1 184 ? -5.106 -11.600 19.489 1.00 87.88 184 GLU A O 1
ATOM 1555 N N . TYR A 1 185 ? -5.404 -9.358 19.614 1.00 78.25 185 TYR A N 1
ATOM 1556 C CA . TYR A 1 185 ? -4.142 -8.993 20.254 1.00 78.25 185 TYR A CA 1
ATOM 1557 C C . TYR A 1 185 ? -4.247 -9.113 21.778 1.00 78.25 185 TYR A C 1
ATOM 1559 O O . TYR A 1 185 ? -3.333 -9.710 22.389 1.00 78.25 185 TYR A O 1
#